Protein AF-A0A6N6LLH6-F1 (afdb_monomer_lite)

pLDDT: mean 91.5, std 6.69, range [59.22, 98.38]

Structure (mmCIF, N/CA/C/O backbone):
data_AF-A0A6N6LLH6-F1
#
_entry.id   AF-A0A6N6LLH6-F1
#
loop_
_atom_site.group_PDB
_atom_site.id
_atom_site.type_symbol
_atom_site.label_atom_id
_atom_site.label_alt_id
_atom_site.label_comp_id
_atom_site.label_asym_id
_atom_site.label_entity_id
_atom_site.label_seq_id
_atom_site.pdbx_PDB_ins_code
_atom_site.Cartn_x
_atom_site.Cartn_y
_atom_site.Cartn_z
_atom_site.occupancy
_atom_site.B_iso_or_equiv
_atom_site.auth_seq_id
_atom_site.auth_comp_id
_atom_site.auth_asym_id
_atom_site.auth_atom_id
_atom_site.pdbx_PDB_model_num
ATOM 1 N N . PRO A 1 1 ? 58.072 -40.192 -35.385 1.00 70.94 1 PRO A N 1
ATOM 2 C CA . PRO A 1 1 ? 58.397 -38.804 -35.800 1.00 70.94 1 PRO A CA 1
ATOM 3 C C . PRO A 1 1 ? 57.369 -37.853 -35.181 1.00 70.94 1 PRO A C 1
ATOM 5 O O . PRO A 1 1 ? 56.184 -38.173 -35.203 1.00 70.94 1 PRO A O 1
ATOM 8 N N . LEU A 1 2 ? 57.817 -36.762 -34.558 1.00 63.88 2 LEU A N 1
ATOM 9 C CA . LEU A 1 2 ? 56.913 -35.748 -34.007 1.00 63.88 2 LEU A CA 1
ATOM 10 C C . LEU A 1 2 ? 56.396 -34.839 -35.139 1.00 63.88 2 LEU A C 1
ATOM 12 O O . LEU A 1 2 ? 57.136 -34.623 -36.104 1.00 63.88 2 LEU A O 1
ATOM 16 N N . PRO A 1 3 ? 55.155 -34.327 -35.049 1.00 76.44 3 PRO A N 1
ATOM 17 C CA . PRO A 1 3 ? 54.612 -33.402 -36.042 1.00 76.44 3 PRO A CA 1
ATOM 18 C C . PRO A 1 3 ? 55.434 -32.099 -36.126 1.00 76.44 3 PRO A C 1
ATOM 20 O O . PRO A 1 3 ? 56.055 -31.711 -35.130 1.00 76.44 3 PRO A O 1
ATOM 23 N N . PRO A 1 4 ? 55.458 -31.405 -37.284 1.00 91.31 4 PRO A N 1
ATOM 24 C CA . PRO A 1 4 ? 56.301 -30.227 -37.493 1.00 91.31 4 PRO A CA 1
ATOM 25 C C . PRO A 1 4 ? 55.987 -29.096 -36.507 1.00 91.31 4 PRO A C 1
ATOM 27 O O . PRO A 1 4 ? 54.837 -28.693 -36.360 1.00 91.31 4 PRO A O 1
ATOM 30 N N . LEU A 1 5 ? 57.019 -28.527 -35.876 1.00 89.50 5 LEU A N 1
ATOM 31 C CA . LEU A 1 5 ? 56.863 -27.430 -34.907 1.00 89.50 5 LEU A CA 1
ATOM 32 C C . LEU A 1 5 ? 56.137 -26.209 -35.490 1.00 89.50 5 LEU A C 1
ATOM 34 O O . LEU A 1 5 ? 55.270 -25.652 -34.833 1.00 89.50 5 LEU A O 1
ATOM 38 N N . LYS A 1 6 ? 56.410 -25.858 -36.753 1.00 89.50 6 LYS A N 1
ATOM 39 C CA . LYS A 1 6 ? 55.736 -24.741 -37.440 1.00 89.50 6 LYS A CA 1
ATOM 40 C C . LYS A 1 6 ? 54.217 -24.912 -37.527 1.00 89.50 6 LYS A C 1
ATOM 42 O O . LYS A 1 6 ? 53.482 -23.934 -37.489 1.00 89.50 6 LYS A O 1
ATOM 47 N N . GLU A 1 7 ? 53.750 -26.149 -37.685 1.00 86.81 7 GLU A N 1
ATOM 48 C CA . GLU A 1 7 ? 52.318 -26.448 -37.740 1.00 86.81 7 GLU A CA 1
ATOM 49 C C . GLU A 1 7 ? 51.691 -26.317 -36.348 1.00 86.81 7 GLU A C 1
ATOM 51 O O . GLU A 1 7 ? 50.622 -25.730 -36.210 1.00 86.81 7 GLU A O 1
ATOM 56 N N . GLN A 1 8 ? 52.399 -26.765 -35.305 1.00 91.44 8 GLN A N 1
ATOM 57 C CA . GLN A 1 8 ? 51.975 -26.598 -33.910 1.00 91.44 8 GLN A CA 1
ATOM 58 C C . GLN A 1 8 ? 51.873 -25.114 -33.521 1.00 91.44 8 GLN A C 1
ATOM 60 O O . GLN A 1 8 ? 50.862 -24.705 -32.957 1.00 91.44 8 GLN A O 1
ATOM 65 N N . GLU A 1 9 ? 52.873 -24.298 -33.870 1.00 91.94 9 GLU A N 1
ATOM 66 C CA . GLU A 1 9 ? 52.869 -22.845 -33.633 1.00 91.94 9 GLU A CA 1
ATOM 67 C C . GLU A 1 9 ? 51.691 -22.161 -34.335 1.00 91.94 9 GLU A C 1
ATOM 69 O O . GLU A 1 9 ? 51.009 -21.337 -33.727 1.00 91.94 9 GLU A O 1
ATOM 74 N N . LYS A 1 10 ? 51.390 -22.550 -35.584 1.00 91.69 10 LYS A N 1
ATOM 75 C CA . LYS A 1 10 ? 50.262 -21.966 -36.318 1.00 91.69 10 LYS A CA 1
ATOM 76 C C . LYS A 1 10 ? 48.908 -22.344 -35.717 1.00 91.69 10 LYS A C 1
ATOM 78 O O . LYS A 1 10 ? 47.996 -21.522 -35.712 1.00 91.69 10 LYS A O 1
ATOM 83 N N . ILE A 1 11 ? 48.773 -23.569 -35.205 1.00 90.19 11 ILE A N 1
ATOM 84 C CA . ILE A 1 11 ? 47.565 -24.008 -34.494 1.00 90.19 11 ILE A CA 1
ATOM 85 C C . ILE A 1 11 ? 47.370 -23.191 -33.213 1.00 90.19 11 ILE A C 1
ATOM 87 O O . ILE A 1 11 ? 46.251 -22.759 -32.952 1.00 90.19 11 ILE A O 1
ATOM 91 N N . VAL A 1 12 ? 48.436 -22.961 -32.437 1.00 93.12 12 VAL A N 1
ATOM 92 C CA . VAL A 1 12 ? 48.372 -22.153 -31.207 1.00 93.12 12 VAL A CA 1
ATOM 93 C C . VAL A 1 12 ? 47.967 -20.714 -31.517 1.00 93.12 12 VAL A C 1
ATOM 95 O O . VAL A 1 12 ? 47.054 -20.210 -30.878 1.00 93.12 12 VAL A O 1
ATOM 98 N N . GLU A 1 13 ? 48.554 -20.091 -32.542 1.00 94.00 13 GLU A N 1
ATOM 99 C CA . GLU A 1 13 ? 48.200 -18.728 -32.969 1.00 94.00 13 GLU A CA 1
ATOM 100 C C . GLU A 1 13 ? 46.701 -18.601 -33.296 1.00 94.00 13 GLU A C 1
ATOM 102 O O . GLU A 1 13 ? 46.022 -17.714 -32.785 1.00 94.00 13 GLU A O 1
ATOM 107 N N . VAL A 1 14 ? 46.156 -19.536 -34.084 1.00 92.69 14 VAL A N 1
ATOM 108 C CA . VAL A 1 14 ? 44.722 -19.553 -34.422 1.00 92.69 14 VAL A CA 1
ATOM 109 C C . VAL A 1 14 ? 43.860 -19.821 -33.185 1.00 92.69 14 VAL A C 1
ATOM 111 O O . VAL A 1 14 ? 42.785 -19.240 -33.043 1.00 92.69 14 VAL A O 1
ATOM 114 N N . LEU A 1 15 ? 44.300 -20.701 -32.281 1.00 92.81 15 LEU A N 1
ATOM 115 C CA . LEU A 1 15 ? 43.573 -20.992 -31.048 1.00 92.81 15 LEU A CA 1
ATOM 116 C C . LEU A 1 15 ? 43.512 -19.759 -30.137 1.00 92.81 15 LEU A C 1
ATOM 118 O O . LEU A 1 15 ? 42.442 -19.455 -29.615 1.00 92.81 15 LEU A O 1
ATOM 122 N N . ASP A 1 16 ? 44.622 -19.039 -29.983 1.00 94.00 16 ASP A N 1
ATOM 123 C CA . ASP A 1 16 ? 44.703 -17.821 -29.175 1.00 94.00 16 ASP A CA 1
ATOM 124 C C . ASP A 1 16 ? 43.801 -16.714 -29.742 1.00 94.00 16 ASP A C 1
ATOM 126 O O . ASP A 1 16 ? 43.060 -16.075 -28.988 1.00 94.00 16 ASP A O 1
ATOM 130 N N . GLU A 1 17 ? 43.775 -16.540 -31.069 1.00 94.50 17 GLU A N 1
ATOM 131 C CA . GLU A 1 17 ? 42.835 -15.633 -31.742 1.00 94.50 17 GLU A CA 1
ATOM 132 C C . GLU A 1 17 ? 41.374 -16.023 -31.476 1.00 94.50 17 GLU A C 1
ATOM 134 O O . GLU A 1 17 ? 40.553 -15.177 -31.110 1.00 94.50 17 GLU A O 1
ATOM 139 N N . LEU A 1 18 ? 41.035 -17.310 -31.607 1.00 93.06 18 LEU A N 1
ATOM 140 C CA . LEU A 1 18 ? 39.676 -17.802 -31.368 1.00 93.06 18 LEU A CA 1
ATOM 141 C C . LEU A 1 18 ? 39.254 -17.662 -29.899 1.00 93.06 18 LEU A C 1
ATOM 143 O O . LEU A 1 18 ? 38.106 -17.310 -29.627 1.00 93.06 18 LEU A O 1
ATOM 147 N N . ILE A 1 19 ? 40.162 -17.906 -28.950 1.00 93.94 19 ILE A N 1
ATOM 148 C CA . ILE A 1 19 ? 39.917 -17.721 -27.511 1.00 93.94 19 ILE A CA 1
ATOM 149 C C . ILE A 1 19 ? 39.706 -16.237 -27.190 1.00 93.94 19 ILE A C 1
ATOM 151 O O . ILE A 1 19 ? 38.806 -15.892 -26.414 1.00 93.94 19 ILE A O 1
ATOM 155 N N . SER A 1 20 ? 40.498 -15.352 -27.800 1.00 94.62 20 SER A N 1
ATOM 156 C CA . SER A 1 20 ? 40.332 -13.903 -27.669 1.00 94.62 20 SER A CA 1
ATOM 157 C C . SER A 1 20 ? 38.960 -13.461 -28.186 1.00 94.62 20 SER A C 1
ATOM 159 O O . SER A 1 20 ? 38.198 -12.832 -27.448 1.00 94.62 20 SER A O 1
ATOM 161 N N . LEU A 1 21 ? 38.581 -13.902 -29.389 1.00 93.75 21 LEU A N 1
ATOM 162 C CA . LEU A 1 21 ? 37.283 -13.594 -29.988 1.00 93.75 21 LEU A CA 1
ATOM 163 C C . LEU A 1 21 ? 36.110 -14.144 -29.162 1.00 93.75 21 LEU A C 1
ATOM 165 O O . LEU A 1 21 ? 35.100 -13.462 -28.989 1.00 93.75 21 LEU A O 1
ATOM 169 N N . ALA A 1 22 ? 36.234 -15.358 -28.617 1.00 92.19 22 ALA A N 1
ATOM 170 C CA . ALA A 1 22 ? 35.224 -15.936 -27.731 1.00 92.19 22 ALA A CA 1
ATOM 171 C C . ALA A 1 22 ? 35.037 -15.090 -26.459 1.00 92.19 22 ALA A C 1
ATOM 173 O O . ALA A 1 22 ? 33.906 -14.826 -26.047 1.00 92.19 22 ALA A O 1
ATOM 174 N N . SER A 1 23 ? 36.137 -14.595 -25.885 1.00 93.31 23 SER A N 1
ATOM 175 C CA . SER A 1 23 ? 36.112 -13.719 -24.709 1.00 93.31 23 SER A CA 1
ATOM 176 C C . SER A 1 23 ? 35.455 -12.364 -25.010 1.00 93.31 23 SER A C 1
ATOM 178 O O . SER A 1 23 ? 34.665 -11.858 -24.208 1.00 93.31 23 SER A O 1
ATOM 180 N N . GLU A 1 24 ? 35.734 -11.778 -26.179 1.00 95.06 24 GLU A N 1
ATOM 181 C CA . GLU A 1 24 ? 35.065 -10.556 -26.644 1.00 95.06 24 GLU A CA 1
ATOM 182 C C . GLU A 1 24 ? 33.566 -10.775 -26.868 1.00 95.06 24 GLU A C 1
ATOM 184 O O . GLU A 1 24 ? 32.745 -9.957 -26.440 1.00 95.06 24 GLU A O 1
ATOM 189 N N . PHE A 1 25 ? 33.193 -11.899 -27.483 1.00 93.44 25 PHE A N 1
ATOM 190 C CA . PHE A 1 25 ? 31.799 -12.262 -27.709 1.00 93.44 25 PHE A CA 1
ATOM 191 C C . PHE A 1 25 ? 31.019 -12.389 -26.393 1.00 93.44 25 PHE A C 1
ATOM 193 O O . PHE A 1 25 ? 29.925 -11.827 -26.268 1.00 93.44 25 PHE A O 1
ATOM 200 N N . ASP A 1 26 ? 31.584 -13.067 -25.390 1.00 93.31 26 ASP A N 1
ATOM 201 C CA . ASP A 1 26 ? 30.958 -13.197 -24.072 1.00 93.31 26 ASP A CA 1
ATOM 202 C C . ASP A 1 26 ? 30.765 -11.833 -23.398 1.00 93.31 26 ASP A C 1
ATOM 204 O O . ASP A 1 26 ? 29.682 -11.545 -22.871 1.00 93.31 26 ASP A O 1
ATOM 208 N N . ARG A 1 27 ? 31.756 -10.938 -23.500 1.00 95.06 27 ARG A N 1
ATOM 209 C CA . ARG A 1 27 ? 31.645 -9.565 -22.991 1.00 95.06 27 ARG A CA 1
ATOM 210 C C . ARG A 1 27 ? 30.523 -8.784 -23.679 1.00 95.06 27 ARG A C 1
ATOM 212 O O . ARG A 1 27 ? 29.703 -8.170 -22.992 1.00 95.06 27 ARG A O 1
ATOM 219 N N . ILE A 1 28 ? 30.451 -8.820 -25.011 1.00 93.81 28 ILE A N 1
ATOM 220 C CA . ILE A 1 28 ? 29.399 -8.134 -25.783 1.00 93.81 28 ILE A CA 1
ATOM 221 C C . ILE A 1 28 ? 28.016 -8.673 -25.398 1.00 93.81 28 ILE A C 1
ATOM 223 O O . ILE A 1 28 ? 27.075 -7.902 -25.198 1.00 93.81 28 ILE A O 1
ATOM 227 N N . LYS A 1 29 ? 27.884 -9.993 -25.234 1.00 94.50 29 LYS A N 1
ATOM 228 C CA . LYS A 1 29 ? 26.630 -10.641 -24.827 1.00 94.50 29 LYS A CA 1
ATOM 229 C C . LYS A 1 29 ? 26.176 -10.203 -23.433 1.00 94.50 29 LYS A C 1
ATOM 231 O O . LYS A 1 29 ? 24.979 -10.000 -23.212 1.00 94.50 29 LYS A O 1
ATOM 236 N N . GLU A 1 30 ? 27.098 -10.048 -22.487 1.00 92.81 30 GLU A N 1
ATOM 237 C CA . GLU A 1 30 ? 26.778 -9.491 -21.170 1.00 92.81 30 GLU A CA 1
ATOM 238 C C . GLU A 1 30 ? 26.369 -8.016 -21.233 1.00 92.81 30 GLU A C 1
ATOM 240 O O . GLU A 1 30 ? 25.409 -7.617 -20.565 1.00 92.81 30 GLU A O 1
ATOM 245 N N . GLU A 1 31 ? 27.067 -7.202 -22.026 1.00 93.38 31 GLU A N 1
ATOM 246 C CA . GLU A 1 31 ? 26.732 -5.788 -22.214 1.00 93.38 31 GLU A CA 1
ATOM 247 C C . GLU A 1 31 ? 25.343 -5.618 -22.844 1.00 93.38 31 GLU A C 1
ATOM 249 O O . GLU A 1 31 ? 24.543 -4.822 -22.342 1.00 93.38 31 GLU A O 1
ATOM 254 N N . LEU A 1 32 ? 25.003 -6.426 -23.853 1.00 91.50 32 LEU A N 1
ATOM 255 C CA . LEU A 1 32 ? 23.685 -6.429 -24.490 1.00 91.50 32 LEU A CA 1
ATOM 256 C C . LEU A 1 32 ? 22.570 -6.735 -23.479 1.00 91.50 32 LEU A C 1
ATOM 258 O O . LEU A 1 32 ? 21.642 -5.938 -23.341 1.00 91.50 32 LEU A O 1
ATOM 262 N N . LYS A 1 33 ? 22.721 -7.789 -22.663 1.00 89.19 33 LYS A N 1
ATOM 263 C CA . LYS A 1 33 ? 21.767 -8.108 -21.580 1.00 89.19 33 LYS A CA 1
ATOM 264 C C . LYS A 1 33 ? 21.598 -6.958 -20.581 1.00 89.19 33 LYS A C 1
ATOM 266 O O . LYS A 1 33 ? 20.503 -6.718 -20.065 1.00 89.19 33 LYS A O 1
ATOM 271 N N . ARG A 1 34 ? 22.681 -6.238 -20.260 1.00 85.19 34 ARG A N 1
ATOM 272 C CA . ARG A 1 34 ? 22.628 -5.071 -19.359 1.00 85.19 34 ARG A CA 1
ATOM 273 C C . ARG A 1 34 ? 21.879 -3.903 -20.002 1.00 85.19 34 ARG A C 1
ATOM 275 O O . ARG A 1 34 ? 21.140 -3.213 -19.296 1.00 85.19 34 ARG A O 1
ATOM 282 N N . ILE A 1 35 ? 22.070 -3.671 -21.300 1.00 85.62 35 ILE A N 1
ATOM 283 C CA . ILE A 1 35 ? 21.383 -2.620 -22.060 1.00 85.62 35 ILE A CA 1
ATOM 284 C C . ILE A 1 35 ? 19.890 -2.928 -22.172 1.00 85.62 35 ILE A C 1
ATOM 286 O O . ILE A 1 35 ? 19.088 -2.062 -21.827 1.00 85.62 35 ILE A O 1
ATOM 290 N N . GLU A 1 36 ? 19.514 -4.149 -22.557 1.00 82.38 36 GLU A N 1
ATOM 291 C CA . GLU A 1 36 ? 18.112 -4.590 -22.635 1.00 82.38 36 GLU A CA 1
ATOM 292 C C . GLU A 1 36 ? 17.381 -4.321 -21.316 1.00 82.38 36 GLU A C 1
ATOM 294 O O . GLU A 1 36 ? 16.398 -3.580 -21.277 1.00 82.38 36 GLU A O 1
ATOM 299 N N . LYS A 1 37 ? 17.960 -4.775 -20.198 1.00 79.25 37 LYS A N 1
ATOM 300 C CA . LYS A 1 37 ? 17.404 -4.550 -18.856 1.00 79.25 37 LYS A CA 1
ATOM 301 C C . LYS A 1 37 ? 17.283 -3.065 -18.486 1.00 79.25 37 LYS A C 1
ATOM 303 O O . LYS A 1 37 ? 16.407 -2.685 -17.707 1.00 79.25 37 LYS A O 1
ATOM 308 N N . ARG A 1 38 ? 18.180 -2.202 -18.979 1.00 80.38 38 ARG A N 1
ATOM 309 C CA . ARG A 1 38 ? 18.095 -0.743 -18.768 1.00 80.38 38 ARG A CA 1
ATOM 310 C C . ARG A 1 38 ? 16.981 -0.119 -19.606 1.00 80.38 38 ARG A C 1
ATOM 312 O O . ARG A 1 38 ? 16.291 0.765 -19.100 1.00 80.38 38 ARG A O 1
ATOM 319 N N . ILE A 1 39 ? 16.811 -0.561 -20.850 1.00 79.25 39 ILE A N 1
ATOM 320 C CA . ILE A 1 39 ? 15.759 -0.080 -21.752 1.00 79.25 39 ILE A CA 1
ATOM 321 C C . ILE A 1 39 ? 14.385 -0.448 -21.195 1.00 79.25 39 ILE A C 1
ATOM 323 O O . ILE A 1 39 ? 13.553 0.444 -21.048 1.00 79.25 39 ILE A O 1
ATOM 327 N N . GLU A 1 40 ? 14.179 -1.707 -20.804 1.00 76.88 40 GLU A N 1
ATOM 328 C CA . GLU A 1 40 ? 12.925 -2.180 -20.198 1.00 76.88 40 GLU A CA 1
ATOM 329 C C . GLU A 1 40 ? 12.517 -1.311 -19.004 1.00 76.88 40 GLU A C 1
ATOM 331 O O . GLU A 1 40 ? 11.429 -0.733 -18.987 1.00 76.88 40 GLU A O 1
ATOM 336 N N . LYS A 1 41 ? 13.442 -1.106 -18.058 1.00 76.38 41 LYS A N 1
ATOM 337 C CA . LYS A 1 41 ? 13.215 -0.243 -16.890 1.00 76.38 41 LYS A CA 1
ATOM 338 C C . LYS A 1 41 ? 12.891 1.199 -17.267 1.00 76.38 41 LYS A C 1
ATOM 340 O O . LYS A 1 41 ? 12.104 1.856 -16.588 1.00 76.38 41 LYS A O 1
ATOM 345 N N . ARG A 1 42 ? 13.530 1.738 -18.309 1.00 80.00 42 ARG A N 1
ATOM 346 C CA . ARG A 1 42 ? 13.287 3.116 -18.752 1.00 80.00 42 ARG A CA 1
ATOM 347 C C . ARG A 1 42 ? 11.902 3.255 -19.378 1.00 80.00 42 ARG A C 1
ATOM 349 O O . ARG A 1 42 ? 11.218 4.227 -19.076 1.00 80.00 42 ARG A O 1
ATOM 356 N N . ILE A 1 43 ? 11.489 2.289 -20.199 1.00 79.81 43 ILE A N 1
ATOM 357 C CA . ILE A 1 43 ? 10.151 2.252 -20.801 1.00 79.81 43 ILE A CA 1
ATOM 358 C C . ILE A 1 43 ? 9.096 2.168 -19.703 1.00 79.81 43 ILE A C 1
ATOM 360 O O . ILE A 1 43 ? 8.176 2.980 -19.695 1.00 79.81 43 ILE A O 1
ATOM 364 N N . GLU A 1 44 ? 9.263 1.261 -18.742 1.00 82.56 44 GLU A N 1
ATOM 365 C CA . GLU A 1 44 ? 8.355 1.124 -17.603 1.00 82.56 44 GLU A CA 1
ATOM 366 C C . GLU A 1 44 ? 8.207 2.448 -16.839 1.00 82.56 44 GLU A C 1
ATOM 368 O O . GLU A 1 44 ? 7.093 2.944 -16.665 1.00 82.56 44 GLU A O 1
ATOM 373 N N . LYS A 1 45 ? 9.328 3.092 -16.481 1.00 84.25 45 LYS A N 1
ATOM 374 C CA . LYS A 1 45 ? 9.318 4.401 -15.808 1.00 84.25 45 LYS A CA 1
ATOM 375 C C . LYS A 1 45 ? 8.600 5.474 -16.632 1.00 84.25 45 LYS A C 1
ATOM 377 O O . LYS A 1 45 ? 7.821 6.247 -16.074 1.00 84.25 45 LYS A O 1
ATOM 382 N N . SER A 1 46 ? 8.832 5.528 -17.943 1.00 85.50 46 SER A N 1
ATOM 383 C CA . SER A 1 46 ? 8.173 6.489 -18.835 1.00 85.50 46 SER A CA 1
ATOM 384 C C . SER A 1 46 ? 6.671 6.231 -18.983 1.00 85.50 46 SER A C 1
ATOM 386 O O . SER A 1 46 ? 5.891 7.181 -18.953 1.00 85.50 46 SER A O 1
ATOM 388 N N . VAL A 1 47 ? 6.248 4.972 -19.104 1.00 88.69 47 VAL A N 1
ATOM 389 C CA . VAL A 1 47 ? 4.829 4.599 -19.214 1.00 88.69 47 VAL A CA 1
ATOM 390 C C . VAL A 1 47 ? 4.092 4.909 -17.916 1.00 88.69 47 VAL A C 1
ATOM 392 O O . VAL A 1 47 ? 3.024 5.515 -17.958 1.00 88.69 47 VAL A O 1
ATOM 395 N N . LEU A 1 48 ? 4.674 4.565 -16.763 1.00 90.00 48 LEU A N 1
ATOM 396 C CA . LEU A 1 48 ? 4.091 4.887 -15.460 1.00 90.00 48 LEU A CA 1
ATOM 397 C C . LEU A 1 48 ? 3.985 6.397 -15.250 1.00 90.00 48 LEU A C 1
ATOM 399 O O . LEU A 1 48 ? 2.957 6.863 -14.769 1.00 90.00 48 LEU A O 1
ATOM 403 N N . LYS A 1 49 ? 4.992 7.169 -15.681 1.00 90.38 49 LYS A N 1
ATOM 404 C CA . LYS A 1 49 ? 4.927 8.635 -15.671 1.00 90.38 49 LYS A CA 1
ATOM 405 C C . LYS A 1 49 ? 3.737 9.153 -16.492 1.00 90.38 49 LYS A C 1
ATOM 407 O O . LYS A 1 49 ? 2.914 9.902 -15.979 1.00 90.38 49 LYS A O 1
ATOM 412 N N . LEU A 1 50 ? 3.587 8.689 -17.734 1.00 90.12 50 LEU A N 1
ATOM 413 C CA . LEU A 1 50 ? 2.444 9.063 -18.577 1.00 90.12 50 LEU A CA 1
ATOM 414 C C . LEU A 1 50 ? 1.099 8.612 -17.991 1.00 90.12 50 LEU A C 1
ATOM 416 O O . LEU A 1 50 ? 0.075 9.240 -18.261 1.00 90.12 50 LEU A O 1
ATOM 420 N N . ALA A 1 51 ? 1.075 7.519 -17.225 1.00 90.56 51 ALA A N 1
ATOM 421 C CA . ALA A 1 51 ? -0.127 7.043 -16.555 1.00 90.56 51 ALA A CA 1
ATOM 422 C C . ALA A 1 51 ? -0.552 7.992 -15.425 1.00 90.56 51 ALA A C 1
ATOM 424 O O . ALA A 1 51 ? -1.714 8.393 -15.390 1.00 90.56 51 ALA A O 1
ATOM 425 N N . ILE A 1 52 ? 0.380 8.383 -14.546 1.00 92.38 52 ILE A N 1
ATOM 426 C CA . ILE A 1 52 ? 0.096 9.253 -13.388 1.00 92.38 52 ILE A CA 1
ATOM 427 C C . ILE A 1 52 ? -0.162 10.715 -13.781 1.00 92.38 52 ILE A C 1
ATOM 429 O O . ILE A 1 52 ? -0.892 11.407 -13.085 1.00 92.38 52 ILE A O 1
ATOM 433 N N . GLU A 1 53 ? 0.382 11.174 -14.910 1.00 92.69 53 GLU A N 1
ATOM 434 C CA . GLU A 1 53 ? 0.090 12.494 -15.498 1.00 92.69 53 GLU A CA 1
ATOM 435 C C . GLU A 1 53 ? -1.220 12.490 -16.310 1.00 92.69 53 GLU A C 1
ATOM 437 O O . GLU A 1 53 ? -1.653 13.506 -16.849 1.00 92.69 53 GLU A O 1
ATOM 442 N N . GLY A 1 54 ? -1.863 11.327 -16.454 1.00 90.12 54 GLY A N 1
ATOM 443 C CA . GLY A 1 54 ? -3.094 11.169 -17.221 1.00 90.12 54 GLY A CA 1
ATOM 444 C C . GLY A 1 54 ? -2.904 11.208 -18.741 1.00 90.12 54 GLY A C 1
ATOM 445 O O . GLY A 1 54 ? -3.893 11.172 -19.477 1.00 90.12 54 GLY A O 1
ATOM 446 N N . GLY A 1 55 ? -1.675 11.228 -19.256 1.00 90.25 55 GLY A N 1
ATOM 447 C CA . GLY A 1 55 ? -1.389 11.196 -20.692 1.00 90.25 55 GLY A CA 1
ATOM 448 C C . GLY A 1 55 ? -2.015 9.985 -21.397 1.00 90.25 55 GLY A C 1
ATOM 449 O O . GLY A 1 55 ? -2.644 10.140 -22.449 1.00 90.25 55 GLY A O 1
ATOM 450 N N . LEU A 1 56 ? -1.948 8.798 -20.777 1.00 90.19 56 LEU A N 1
ATOM 451 C CA . LEU A 1 56 ? -2.467 7.547 -21.359 1.00 90.19 56 LEU A CA 1
ATOM 452 C C . LEU A 1 56 ? -3.998 7.513 -21.499 1.00 90.19 56 LEU A C 1
ATOM 454 O O . LEU A 1 56 ? -4.524 6.909 -22.431 1.00 90.19 56 LEU A O 1
ATOM 458 N N . SER A 1 57 ? -4.728 8.181 -20.606 1.00 91.88 57 SER A N 1
ATOM 459 C CA . SER A 1 57 ? -6.198 8.172 -20.574 1.00 91.88 57 SER A CA 1
ATOM 460 C C . SER A 1 57 ? -6.835 9.356 -21.311 1.00 91.88 57 SER A C 1
ATOM 462 O O . SER A 1 57 ? -8.054 9.515 -21.292 1.00 91.88 57 SER A O 1
ATOM 464 N N . THR A 1 58 ? -6.050 10.157 -22.039 1.00 91.31 58 THR A N 1
ATOM 465 C CA . THR A 1 58 ? -6.525 11.365 -22.740 1.00 91.31 58 THR A CA 1
ATOM 466 C C . THR A 1 58 ? -7.704 11.104 -23.681 1.00 91.31 58 THR A C 1
ATOM 468 O O . THR A 1 58 ? -8.705 11.818 -23.626 1.00 91.31 58 THR A O 1
ATOM 471 N N . LYS A 1 59 ? -7.624 10.076 -24.538 1.00 92.44 59 LYS A N 1
ATOM 472 C CA . LYS A 1 59 ? -8.721 9.732 -25.465 1.00 92.44 59 LYS A CA 1
ATOM 473 C C . LYS A 1 59 ? -9.968 9.258 -24.713 1.00 92.44 59 LYS A C 1
ATOM 475 O O . LYS A 1 59 ? -11.073 9.669 -25.050 1.00 92.44 59 LYS A O 1
ATOM 480 N N . PHE A 1 60 ? -9.774 8.442 -23.677 1.00 93.06 60 PHE A N 1
ATOM 481 C CA . PHE A 1 60 ? -10.856 7.930 -22.840 1.00 93.06 60 PHE A CA 1
ATOM 482 C C . PHE A 1 60 ? -11.600 9.062 -22.120 1.00 93.06 60 PHE A C 1
ATOM 484 O O . PHE A 1 60 ? -12.825 9.102 -22.167 1.00 93.06 60 PHE A O 1
ATOM 491 N N . ARG A 1 61 ? -10.880 10.029 -21.538 1.00 91.69 61 ARG A N 1
ATOM 492 C CA . ARG A 1 61 ? -11.488 11.203 -20.890 1.00 91.69 61 ARG A CA 1
ATOM 493 C C . ARG A 1 61 ? -12.292 12.061 -21.860 1.00 91.69 61 ARG A C 1
ATOM 495 O O . ARG A 1 61 ? -13.401 12.460 -21.534 1.00 91.69 61 ARG A O 1
ATOM 502 N N . LYS A 1 62 ? -11.773 12.304 -23.071 1.00 89.56 62 LYS A N 1
ATOM 503 C CA . LYS A 1 62 ? -12.504 13.060 -24.106 1.00 89.56 62 LYS A CA 1
ATOM 504 C C . LYS A 1 62 ? -13.830 12.393 -24.487 1.00 89.56 62 LYS A C 1
ATOM 506 O O . LYS A 1 62 ? -14.804 13.094 -24.732 1.00 89.5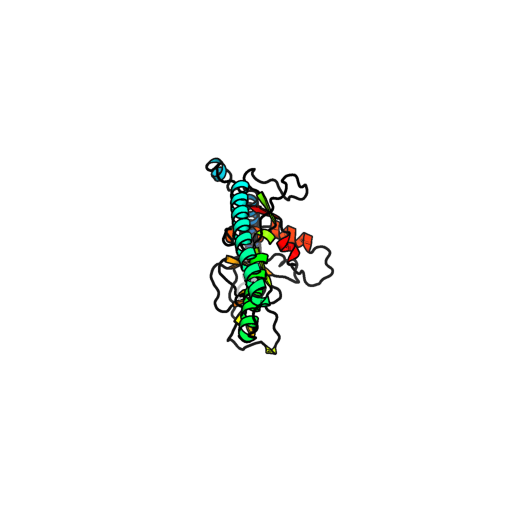6 62 LYS A O 1
ATOM 511 N N . ALA A 1 63 ? -13.868 11.061 -24.517 1.00 93.81 63 ALA A N 1
ATOM 512 C CA . ALA A 1 63 ? -15.091 10.301 -24.774 1.00 93.81 63 ALA A CA 1
ATOM 513 C C . ALA A 1 63 ? -16.041 10.244 -23.561 1.00 93.81 63 ALA A C 1
ATOM 515 O O . ALA A 1 63 ? -17.235 10.019 -23.735 1.00 93.81 63 ALA A O 1
ATOM 516 N N . ASN A 1 64 ? -15.532 10.472 -22.347 1.00 92.75 64 ASN A N 1
ATOM 517 C CA . ASN A 1 64 ? -16.281 10.373 -21.094 1.00 92.75 64 ASN A CA 1
ATOM 518 C C . ASN A 1 64 ? -16.191 11.673 -20.269 1.00 92.75 64 ASN A C 1
ATOM 520 O O . ASN A 1 64 ? -15.706 11.646 -19.140 1.00 92.75 64 ASN A O 1
ATOM 524 N N . PRO A 1 65 ? -16.687 12.817 -20.779 1.00 87.19 65 PRO A N 1
ATOM 525 C CA . PRO A 1 65 ? -16.536 14.122 -20.122 1.00 87.19 65 PRO A CA 1
ATOM 526 C C . PRO A 1 65 ? -17.299 14.250 -18.794 1.00 87.19 65 PRO A C 1
ATOM 528 O O . PRO A 1 65 ? -17.107 15.218 -18.068 1.00 87.19 65 PRO A O 1
ATOM 531 N N . LYS A 1 66 ? -18.189 13.297 -18.488 1.00 89.88 66 LYS A N 1
ATOM 532 C CA . LYS A 1 66 ? -18.940 13.244 -17.227 1.00 89.88 66 LYS A CA 1
ATOM 533 C C . LYS A 1 66 ? -18.133 12.648 -16.071 1.00 89.88 66 LYS A C 1
ATOM 535 O O . LYS A 1 66 ? -18.551 12.804 -14.932 1.00 89.88 66 LYS A O 1
ATOM 540 N N . LEU A 1 67 ? -17.042 11.934 -16.359 1.00 90.44 67 LEU A N 1
ATOM 541 C CA . LEU A 1 67 ? -16.172 11.379 -15.325 1.00 90.44 67 LEU A CA 1
ATOM 542 C C . LEU A 1 67 ? -15.279 12.493 -14.792 1.00 90.44 67 LEU A C 1
ATOM 544 O O . LEU A 1 67 ? -14.523 13.110 -15.549 1.00 90.44 67 LEU A O 1
ATOM 548 N N . ASN A 1 68 ? -15.425 12.778 -13.504 1.00 92.56 68 ASN A N 1
ATOM 549 C CA . ASN A 1 68 ? -14.792 13.910 -12.860 1.00 92.56 68 ASN A CA 1
ATOM 550 C C . ASN A 1 68 ? -14.521 13.583 -11.386 1.00 92.56 68 ASN A C 1
ATOM 552 O O . ASN A 1 68 ? -15.456 13.409 -10.599 1.00 92.56 68 ASN A O 1
ATOM 556 N N . ALA A 1 69 ? -13.241 13.573 -11.012 1.00 93.38 69 ALA A N 1
ATOM 557 C CA . ALA A 1 69 ? -12.792 13.288 -9.656 1.00 93.38 69 ALA A CA 1
ATOM 558 C C . ALA A 1 69 ? -13.439 14.213 -8.615 1.00 93.38 69 ALA A C 1
ATOM 560 O O . ALA A 1 69 ? -13.752 13.779 -7.512 1.00 93.38 69 ALA A O 1
ATOM 561 N N . PHE A 1 70 ? -13.683 15.484 -8.947 1.00 94.88 70 PHE A N 1
ATOM 562 C CA . PHE A 1 70 ? -14.255 16.462 -8.021 1.00 94.88 70 PHE A CA 1
ATOM 563 C C . PHE A 1 70 ? -15.698 16.108 -7.636 1.00 94.88 70 PHE A C 1
ATOM 565 O O . PHE A 1 70 ? -16.069 16.210 -6.463 1.00 94.88 70 PHE A O 1
ATOM 572 N N . ASP A 1 71 ? -16.503 15.661 -8.603 1.00 94.44 71 ASP A N 1
ATOM 573 C CA . ASP A 1 71 ? -17.887 15.245 -8.362 1.00 94.44 71 ASP A CA 1
ATOM 574 C C . ASP A 1 71 ? -17.939 13.933 -7.567 1.00 94.44 71 ASP A C 1
ATOM 576 O O . ASP A 1 71 ? -18.702 13.819 -6.601 1.00 94.44 71 ASP A O 1
ATOM 580 N N . GLU A 1 72 ? -17.082 12.970 -7.917 1.00 94.12 72 GLU A N 1
ATOM 581 C CA . GLU A 1 72 ? -16.975 11.683 -7.220 1.00 94.12 72 GLU A CA 1
ATOM 582 C C . GLU A 1 72 ? -16.487 11.851 -5.774 1.00 94.12 72 GLU A C 1
ATOM 584 O O . GLU A 1 72 ? -17.099 11.319 -4.845 1.00 94.12 72 GLU A O 1
ATOM 589 N N . ILE A 1 73 ? -15.454 12.671 -5.549 1.00 95.50 73 ILE A N 1
ATOM 590 C CA . ILE A 1 73 ? -14.945 12.998 -4.210 1.00 95.50 73 ILE A CA 1
ATOM 591 C C . ILE A 1 73 ? -16.019 13.708 -3.382 1.00 95.50 73 ILE A C 1
ATOM 593 O O . ILE A 1 73 ? -16.193 13.410 -2.198 1.00 95.50 73 ILE A O 1
ATOM 597 N N . LYS A 1 74 ? -16.789 14.621 -3.983 1.00 95.94 74 LYS A N 1
ATOM 598 C CA . LYS A 1 74 ? -17.890 15.302 -3.290 1.00 95.94 74 LYS A CA 1
ATOM 599 C C . LYS A 1 74 ? -18.985 14.322 -2.867 1.00 95.94 74 LYS A C 1
ATOM 601 O O . LYS A 1 74 ? -19.493 14.427 -1.746 1.00 95.94 74 LYS A O 1
ATOM 606 N N . ALA A 1 75 ? -19.347 13.377 -3.735 1.00 95.00 75 ALA A N 1
ATOM 607 C CA . ALA A 1 75 ? -20.302 12.322 -3.408 1.00 95.00 75 ALA A CA 1
ATOM 608 C C . ALA A 1 75 ? -19.775 11.428 -2.273 1.00 95.00 75 ALA A C 1
ATOM 610 O O . ALA A 1 75 ? -20.468 11.250 -1.267 1.00 95.00 75 ALA A O 1
ATOM 611 N N . TYR A 1 76 ? -18.524 10.972 -2.377 1.00 95.31 76 TYR A N 1
ATOM 612 C CA . TYR A 1 76 ? -17.845 10.187 -1.346 1.00 95.31 76 TYR A CA 1
ATOM 613 C C . TYR A 1 76 ? -17.829 10.908 0.010 1.00 95.31 76 TYR A C 1
ATOM 615 O O . TYR A 1 76 ? -18.266 10.355 1.021 1.00 95.31 76 TYR A O 1
ATOM 623 N N . ASN A 1 77 ? -17.415 12.177 0.049 1.00 96.50 77 ASN A N 1
ATOM 624 C CA . ASN A 1 77 ? -17.363 12.953 1.289 1.00 96.50 77 ASN A CA 1
ATOM 625 C C . ASN A 1 77 ? -18.744 13.098 1.933 1.00 96.50 77 ASN A C 1
ATOM 627 O O . ASN A 1 77 ? -18.875 12.967 3.151 1.00 96.50 77 ASN A O 1
ATOM 631 N N . LYS A 1 78 ? -19.798 13.288 1.132 1.00 96.81 78 LYS A N 1
ATOM 632 C CA . LYS A 1 78 ? -21.178 13.328 1.633 1.00 96.81 78 LYS A CA 1
ATOM 633 C C . LYS A 1 78 ? -21.585 12.002 2.286 1.00 96.81 78 LYS A C 1
ATOM 635 O O . LYS A 1 78 ? -22.220 12.006 3.343 1.00 96.81 78 LYS A O 1
ATOM 640 N N . GLU A 1 79 ? -21.217 10.868 1.695 1.00 95.31 79 GLU A N 1
ATOM 641 C CA . GLU A 1 79 ? -21.458 9.552 2.297 1.00 95.31 79 GLU A CA 1
ATOM 642 C C . GLU A 1 79 ? -20.694 9.371 3.610 1.00 95.31 79 GLU A C 1
ATOM 644 O O . GLU A 1 79 ? -21.271 8.907 4.599 1.00 95.31 79 GLU A O 1
ATOM 649 N N . ILE A 1 80 ? -19.426 9.784 3.655 1.00 94.88 80 ILE A N 1
ATOM 650 C CA . ILE A 1 80 ? -18.608 9.735 4.871 1.00 94.88 80 ILE A CA 1
ATOM 651 C C . ILE A 1 80 ? -19.217 10.599 5.979 1.00 94.88 80 ILE A C 1
ATOM 653 O O . ILE A 1 80 ? -19.337 10.135 7.115 1.00 94.88 80 ILE A O 1
ATOM 657 N N . GLN A 1 81 ? -19.669 11.814 5.667 1.00 96.12 81 GLN A N 1
ATOM 658 C CA . GLN A 1 81 ? -20.344 12.695 6.626 1.00 96.12 81 GLN A CA 1
ATOM 659 C C . GLN A 1 81 ? -21.625 12.061 7.182 1.00 96.12 81 GLN A C 1
ATOM 661 O O . GLN A 1 81 ? -21.858 12.084 8.395 1.00 96.12 81 GLN A O 1
ATOM 666 N N . ASN A 1 82 ? -22.433 11.432 6.323 1.00 96.25 82 ASN A N 1
ATOM 667 C CA . ASN A 1 82 ? -23.637 10.717 6.746 1.00 96.25 82 ASN A CA 1
ATOM 668 C C . ASN A 1 82 ? -23.305 9.538 7.670 1.00 96.25 82 ASN A C 1
ATOM 670 O O . ASN A 1 82 ? -23.906 9.413 8.741 1.00 96.25 82 ASN A O 1
ATOM 674 N N . LYS A 1 83 ? -22.313 8.714 7.305 1.00 95.62 83 LYS A N 1
ATOM 675 C CA . LYS A 1 83 ? -21.835 7.601 8.141 1.00 95.62 83 LYS A CA 1
ATOM 676 C C . LYS A 1 83 ? -21.345 8.108 9.497 1.00 95.62 83 LYS A C 1
ATOM 678 O O . LYS A 1 83 ? -21.818 7.632 10.528 1.00 95.62 83 LYS A O 1
ATOM 683 N N . LYS A 1 84 ? -20.487 9.136 9.519 1.00 96.00 84 LYS A N 1
ATOM 684 C CA . LYS A 1 84 ? -20.012 9.780 10.757 1.00 96.00 84 LYS A CA 1
ATOM 685 C C . LYS A 1 84 ? -21.171 10.264 11.625 1.00 96.00 84 LYS A C 1
ATOM 687 O O . LYS A 1 84 ? -21.125 10.095 12.840 1.00 96.00 84 LYS A O 1
ATOM 692 N N . LYS A 1 85 ? -22.215 10.857 11.040 1.00 96.75 85 LYS A N 1
ATOM 693 C CA . LYS A 1 85 ? -23.392 11.332 11.786 1.00 96.75 85 LYS A CA 1
ATOM 694 C C . LYS A 1 85 ? -24.133 10.184 12.479 1.00 96.75 85 LYS A C 1
ATOM 696 O O . LYS A 1 85 ? -24.501 10.328 13.644 1.00 96.75 85 LYS A O 1
ATOM 701 N N . ILE A 1 86 ? -24.327 9.062 11.784 1.00 96.75 86 ILE A N 1
ATOM 702 C CA . ILE A 1 86 ? -24.969 7.857 12.335 1.00 96.75 86 ILE A CA 1
ATOM 703 C C . ILE A 1 86 ? -24.113 7.279 13.469 1.00 96.75 86 ILE A C 1
ATOM 705 O O . ILE A 1 86 ? -24.576 7.183 14.603 1.00 96.75 86 ILE A O 1
ATOM 709 N N . LEU A 1 87 ? -22.833 7.017 13.200 1.00 96.19 87 LEU A N 1
ATOM 710 C CA . LEU A 1 87 ? -21.896 6.433 14.164 1.00 96.19 87 LEU A CA 1
ATOM 711 C C . LEU A 1 87 ? -21.719 7.298 15.422 1.00 96.19 87 LEU A C 1
ATOM 713 O O . LEU A 1 87 ? -21.655 6.772 16.529 1.00 96.19 87 LEU A O 1
ATOM 717 N N . ASN A 1 88 ? -21.688 8.628 15.288 1.00 96.00 88 ASN A N 1
ATOM 718 C CA . ASN A 1 88 ? -21.621 9.533 16.441 1.00 96.00 88 ASN A CA 1
ATOM 719 C C . ASN A 1 88 ? -22.897 9.498 17.296 1.00 96.00 88 ASN A C 1
ATOM 721 O O . ASN A 1 88 ? -22.820 9.625 18.521 1.00 96.00 88 ASN A O 1
ATOM 725 N N . LYS A 1 89 ? -24.072 9.316 16.680 1.00 96.94 89 LYS A N 1
ATOM 726 C CA . LYS A 1 89 ? -25.330 9.129 17.416 1.00 96.94 89 LYS A CA 1
ATOM 727 C C . LYS A 1 89 ? -25.290 7.829 18.221 1.00 96.94 89 LYS A C 1
ATOM 729 O O . LYS A 1 89 ? -25.614 7.846 19.409 1.00 96.94 89 LYS A O 1
ATOM 734 N N . ASP A 1 90 ? -24.832 6.741 17.609 1.00 96.19 90 ASP A N 1
ATOM 735 C CA . ASP A 1 90 ? -24.708 5.437 18.267 1.00 96.19 90 ASP A CA 1
ATOM 736 C C . ASP A 1 90 ? -23.674 5.465 19.397 1.00 96.19 90 ASP A C 1
ATOM 738 O O . ASP A 1 90 ? -23.931 4.968 20.496 1.00 96.19 90 ASP A O 1
ATOM 742 N N . LEU A 1 91 ? -22.540 6.134 19.171 1.00 96.25 91 LEU A N 1
ATOM 743 C CA . LEU A 1 91 ? -21.514 6.354 20.185 1.00 96.25 91 LEU A CA 1
ATOM 744 C C . LEU A 1 91 ? -22.085 7.084 21.407 1.00 96.25 91 LEU A C 1
ATOM 746 O O . LEU A 1 91 ? -21.891 6.633 22.535 1.00 96.25 91 LEU A O 1
ATOM 750 N N . LYS A 1 92 ? -22.838 8.169 21.187 1.00 96.31 92 LYS A N 1
ATOM 751 C CA . LYS A 1 92 ? -23.480 8.938 22.262 1.00 96.31 92 LYS A CA 1
ATOM 752 C C . LYS A 1 92 ? -24.489 8.092 23.046 1.00 96.31 92 LYS A C 1
ATOM 754 O O . LYS A 1 92 ? -24.544 8.192 24.272 1.00 96.31 92 LYS A O 1
ATOM 759 N N . ASN A 1 93 ? -25.266 7.249 22.365 1.00 95.50 93 ASN A N 1
ATOM 760 C CA . ASN A 1 93 ? -26.220 6.346 23.013 1.00 95.50 93 ASN A CA 1
ATOM 761 C C . ASN A 1 93 ? -25.507 5.329 23.917 1.00 95.50 93 ASN A C 1
ATOM 763 O O . ASN A 1 93 ? -25.874 5.188 25.083 1.00 95.50 93 ASN A O 1
ATOM 767 N N . LEU A 1 94 ? -24.445 4.691 23.418 1.00 95.56 94 LEU A N 1
ATOM 768 C CA . LEU A 1 94 ? -23.652 3.730 24.190 1.00 95.56 94 LEU A CA 1
ATOM 769 C C . LEU A 1 94 ? -22.927 4.383 25.372 1.00 95.56 94 LEU A C 1
ATOM 771 O O . LEU A 1 94 ? -22.843 3.793 26.449 1.00 95.56 94 LEU A O 1
ATOM 775 N N . GLU A 1 95 ? -22.407 5.601 25.199 1.00 95.06 95 GLU A N 1
ATOM 776 C CA . GLU A 1 95 ? -21.782 6.358 26.288 1.00 95.06 95 GLU A CA 1
ATOM 777 C C . GLU A 1 95 ? -22.794 6.723 27.386 1.00 95.06 95 GLU A C 1
ATOM 779 O O . GLU A 1 95 ? -22.444 6.704 28.568 1.00 95.06 95 GLU A O 1
ATOM 784 N N . ASN A 1 96 ? -24.050 7.002 27.028 1.00 94.94 96 ASN A N 1
ATOM 785 C CA . ASN A 1 96 ? -25.120 7.226 27.999 1.00 94.94 96 ASN A CA 1
ATOM 786 C C . ASN A 1 96 ? -25.528 5.931 28.719 1.00 94.94 96 ASN A C 1
ATOM 788 O O . ASN A 1 96 ? -25.624 5.932 29.945 1.00 94.94 96 ASN A O 1
ATOM 792 N N . GLU A 1 97 ? -25.684 4.822 27.992 1.00 94.25 97 GLU A N 1
ATOM 793 C CA . GLU A 1 97 ? -25.986 3.505 28.573 1.00 94.25 97 GLU A CA 1
ATOM 794 C C . GLU A 1 97 ? -24.885 3.049 29.548 1.00 94.25 97 GLU A C 1
ATOM 796 O O . GLU A 1 97 ? -25.158 2.527 30.631 1.00 94.25 97 GLU A O 1
ATOM 801 N N . L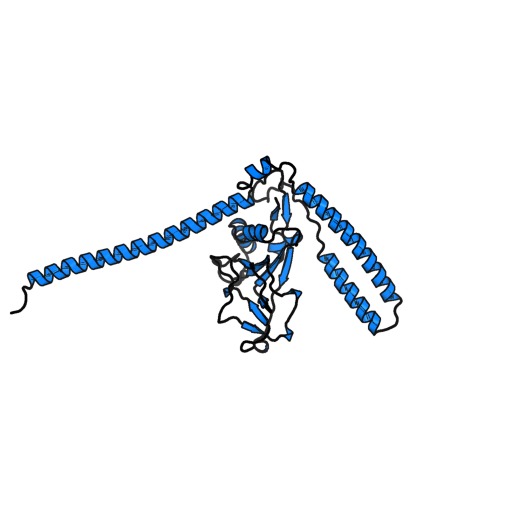EU A 1 98 ? -23.617 3.315 29.216 1.00 94.88 98 LEU A N 1
ATOM 802 C CA . LEU A 1 98 ? -22.481 2.990 30.076 1.00 94.88 98 LEU A CA 1
ATOM 803 C C . LEU A 1 98 ? -22.531 3.726 31.428 1.00 94.88 98 LEU A C 1
ATOM 805 O O . LEU A 1 98 ? -22.106 3.156 32.440 1.00 94.88 98 LEU A O 1
ATOM 809 N N . LYS A 1 99 ? -23.030 4.971 31.457 1.00 92.88 99 LYS A N 1
ATOM 810 C CA . LYS A 1 99 ? -23.146 5.778 32.687 1.00 92.88 99 LYS A CA 1
ATOM 811 C C . LYS A 1 99 ? -24.176 5.196 33.652 1.00 92.88 99 LYS A C 1
ATOM 813 O O . LYS A 1 99 ? -23.933 5.185 34.856 1.00 92.88 99 LYS A O 1
ATOM 818 N N . THR A 1 100 ? -25.300 4.708 33.133 1.00 93.00 100 THR A N 1
ATOM 819 C CA . THR A 1 100 ? -26.405 4.174 33.943 1.00 93.00 100 THR A CA 1
ATOM 820 C C . THR A 1 100 ? -26.219 2.703 34.311 1.00 93.00 100 THR A C 1
ATOM 822 O O . THR A 1 100 ? -26.814 2.234 35.281 1.00 93.00 100 THR A O 1
ATOM 825 N N . GLN A 1 101 ? -25.380 1.965 33.579 1.00 93.06 101 GLN A N 1
ATOM 826 C CA . GLN A 1 101 ? -25.161 0.541 33.815 1.00 93.06 101 GLN A CA 1
ATOM 827 C C . GLN A 1 101 ? -24.416 0.279 35.138 1.00 93.06 101 GLN A C 1
ATOM 829 O O . GLN A 1 101 ? -23.400 0.906 35.436 1.00 93.06 101 GLN A O 1
ATOM 834 N N . LYS A 1 102 ? -24.870 -0.689 35.939 1.00 91.19 102 LYS A N 1
ATOM 835 C CA . LYS A 1 102 ? -24.226 -1.084 37.208 1.00 91.19 102 LYS A CA 1
ATOM 836 C C . LYS A 1 102 ? -23.467 -2.405 37.099 1.00 91.19 102 LYS A C 1
ATOM 838 O O . LYS A 1 102 ? -22.434 -2.549 37.751 1.00 91.19 102 LYS A O 1
ATOM 843 N N . ASP A 1 103 ? -23.920 -3.316 36.240 1.00 94.31 103 ASP A N 1
ATOM 844 C CA . ASP A 1 103 ? -23.282 -4.618 36.048 1.00 94.31 103 ASP A CA 1
ATOM 845 C C . ASP A 1 103 ? -21.864 -4.493 35.454 1.00 94.31 103 ASP A C 1
ATOM 847 O O . ASP A 1 103 ? -21.643 -3.828 34.433 1.00 94.31 103 ASP A O 1
ATOM 851 N N . LYS A 1 104 ? -20.887 -5.149 36.097 1.00 92.00 104 LYS A N 1
ATOM 852 C CA . LYS A 1 104 ? -19.464 -5.081 35.718 1.00 92.00 104 LYS A CA 1
ATOM 853 C C . LYS A 1 104 ? -19.208 -5.723 34.354 1.00 92.00 104 LYS A C 1
ATOM 855 O O . LYS A 1 104 ? -18.434 -5.174 33.566 1.00 92.00 104 LYS A O 1
ATOM 860 N N . ILE A 1 105 ? -19.859 -6.850 34.065 1.00 93.44 105 ILE A N 1
ATOM 861 C CA . ILE A 1 105 ? -19.656 -7.605 32.820 1.00 93.44 105 ILE A CA 1
ATOM 862 C C . ILE A 1 105 ? -20.180 -6.790 31.631 1.00 93.44 105 ILE A C 1
ATOM 864 O O . ILE A 1 105 ? -19.486 -6.606 30.628 1.00 93.44 105 ILE A O 1
ATOM 868 N N . THR A 1 106 ? -21.377 -6.227 31.761 1.00 92.62 106 THR A N 1
ATOM 869 C CA . THR A 1 106 ? -22.015 -5.410 30.723 1.00 92.62 106 THR A CA 1
ATOM 870 C C . THR A 1 106 ? -21.265 -4.101 30.500 1.00 92.62 106 THR A C 1
ATOM 872 O O . THR A 1 106 ? -21.025 -3.722 29.352 1.00 92.62 106 THR A O 1
ATOM 875 N N . LYS A 1 107 ? -20.770 -3.455 31.566 1.00 94.38 107 LYS A N 1
ATOM 876 C CA . LYS A 1 107 ? -19.870 -2.294 31.450 1.00 94.38 107 LYS A CA 1
ATOM 877 C C . LYS A 1 107 ? -18.625 -2.599 30.617 1.00 94.38 107 LYS A C 1
ATOM 879 O O . LYS A 1 107 ? -18.248 -1.787 29.772 1.00 94.38 107 LYS A O 1
ATOM 884 N N . ALA A 1 108 ? -17.983 -3.748 30.833 1.00 94.00 108 ALA A N 1
ATOM 885 C CA . ALA A 1 108 ? -16.800 -4.140 30.066 1.00 94.00 108 ALA A CA 1
ATOM 886 C C . ALA A 1 108 ? -17.120 -4.334 28.571 1.00 94.00 108 ALA A C 1
ATOM 888 O O . ALA A 1 108 ? -16.387 -3.843 27.705 1.00 94.00 108 ALA A O 1
ATOM 889 N N . LYS A 1 109 ? -18.259 -4.968 28.259 1.00 94.56 109 LYS A N 1
ATOM 890 C CA . LYS A 1 109 ? -18.743 -5.126 26.877 1.00 94.56 109 LYS A CA 1
ATOM 891 C C . LYS A 1 109 ? -19.013 -3.774 26.205 1.00 94.56 109 LYS A C 1
ATOM 893 O O . LYS A 1 109 ? -18.556 -3.552 25.085 1.00 94.56 109 LYS A O 1
ATOM 898 N N . LEU A 1 110 ? -19.691 -2.850 26.891 1.00 95.12 110 LEU A N 1
ATOM 899 C CA . LEU A 1 110 ? -19.978 -1.503 26.378 1.00 95.12 110 LEU A CA 1
ATOM 900 C C . LEU A 1 110 ? -18.700 -0.696 26.119 1.00 95.12 110 LEU A C 1
ATOM 902 O O . LEU A 1 110 ? -18.555 -0.117 25.045 1.00 95.12 110 LEU A O 1
ATOM 906 N N . LYS A 1 111 ? -17.730 -0.719 27.044 1.00 95.38 111 LYS A N 1
ATOM 907 C CA . LYS A 1 111 ? -16.419 -0.070 26.846 1.00 95.38 111 LYS A CA 1
ATOM 908 C C . LYS A 1 111 ? -15.706 -0.585 25.595 1.00 95.38 111 LYS A C 1
ATOM 910 O O . LYS A 1 111 ? -15.133 0.205 24.849 1.00 95.38 111 LYS A O 1
ATOM 915 N N . THR A 1 112 ? -15.777 -1.892 25.350 1.00 94.75 112 THR A N 1
ATOM 916 C CA . THR A 1 112 ? -15.184 -2.516 24.159 1.00 94.75 112 THR A CA 1
ATOM 917 C C . THR A 1 112 ? -15.874 -2.038 22.880 1.00 94.75 112 THR A C 1
ATOM 919 O O . THR A 1 112 ? -15.197 -1.609 21.949 1.00 94.75 112 THR A O 1
ATOM 922 N N . LYS A 1 113 ? -17.215 -2.019 22.851 1.00 95.25 113 LYS A N 1
ATOM 923 C CA . LYS A 1 113 ? -17.989 -1.488 21.713 1.00 95.25 113 LYS A CA 1
ATOM 924 C C . LYS A 1 113 ? -17.667 -0.018 21.430 1.00 95.25 113 LYS A C 1
ATOM 926 O O . LYS A 1 113 ? -17.392 0.329 20.289 1.00 95.25 113 LYS A O 1
ATOM 931 N N . ILE A 1 114 ? -17.629 0.820 22.468 1.00 95.75 114 ILE A N 1
ATOM 932 C CA . ILE A 1 114 ? -17.266 2.244 22.367 1.00 95.75 114 ILE A CA 1
ATOM 933 C C . ILE A 1 114 ? -15.849 2.403 21.807 1.00 95.75 114 ILE A C 1
ATOM 935 O O . ILE A 1 114 ? -15.626 3.229 20.926 1.00 95.75 114 ILE A O 1
ATOM 939 N N . SER A 1 115 ? -14.888 1.607 22.286 1.00 95.38 115 SER A N 1
ATOM 940 C CA . SER A 1 115 ? -13.515 1.638 21.770 1.00 95.38 115 SER A CA 1
ATOM 941 C C . SER A 1 115 ? -13.456 1.275 20.283 1.00 95.38 115 SER A C 1
ATOM 943 O O . SER A 1 115 ? -12.776 1.959 19.519 1.00 95.38 115 SER A O 1
ATOM 945 N N . ASN A 1 116 ? -14.198 0.250 19.860 1.00 93.25 116 ASN A N 1
ATOM 946 C CA . ASN A 1 116 ? -14.255 -0.165 18.459 1.00 93.25 116 ASN A CA 1
ATOM 947 C C . ASN A 1 116 ? -14.912 0.900 17.571 1.00 93.25 116 ASN A C 1
ATOM 949 O O . ASN A 1 116 ? -14.339 1.249 16.544 1.00 93.25 116 ASN A O 1
ATOM 953 N N . LEU A 1 117 ? -16.031 1.489 18.002 1.00 95.12 117 LEU A N 1
ATOM 954 C CA . LEU A 1 117 ? -16.689 2.581 17.275 1.00 95.12 117 LEU A CA 1
ATOM 955 C C . LEU A 1 117 ? -15.803 3.823 17.152 1.00 95.12 117 LEU A C 1
ATOM 957 O O . LEU A 1 117 ? -15.753 4.440 16.094 1.00 95.12 117 LEU A O 1
ATOM 961 N N . LYS A 1 118 ? -15.055 4.183 18.205 1.00 94.31 118 LYS A N 1
ATOM 962 C CA . LYS A 1 118 ? -14.086 5.293 18.139 1.00 94.31 118 LYS A CA 1
ATOM 963 C C . LYS A 1 118 ? -12.984 5.018 17.114 1.00 94.31 118 LYS A C 1
ATOM 965 O O . LYS A 1 118 ? -12.603 5.924 16.377 1.00 94.31 118 LYS A O 1
ATOM 970 N N . LYS A 1 119 ? -12.499 3.774 17.032 1.00 91.12 119 LYS A N 1
ATOM 971 C CA . LYS A 1 119 ? -11.531 3.363 16.002 1.00 91.12 119 LYS A CA 1
ATOM 972 C C . LYS A 1 119 ? -12.137 3.438 14.601 1.00 91.12 119 LYS A C 1
ATOM 974 O O . LYS A 1 119 ? -11.495 3.975 13.706 1.00 91.12 119 LYS A O 1
ATOM 979 N N . GLU A 1 120 ? -13.362 2.960 14.415 1.00 91.69 120 GLU A N 1
ATOM 980 C CA . GLU A 1 120 ? -14.075 3.045 13.135 1.00 91.69 120 GLU A CA 1
ATOM 981 C C . GLU A 1 120 ? -14.259 4.501 12.685 1.00 91.69 120 GLU A C 1
ATOM 983 O O . GLU A 1 120 ? -13.867 4.855 11.576 1.00 91.69 120 GLU A O 1
ATOM 988 N N . LEU A 1 121 ? -14.721 5.381 13.579 1.00 93.00 121 LEU A N 1
ATOM 989 C CA . LEU A 1 121 ? -14.835 6.819 13.316 1.00 93.00 121 LEU A CA 1
ATOM 990 C C . LEU A 1 121 ? -13.501 7.452 12.906 1.00 93.00 121 LEU A C 1
ATOM 992 O O . LEU A 1 121 ? -13.481 8.278 11.999 1.00 93.00 121 LEU A O 1
ATOM 996 N N . SER A 1 122 ? -12.388 7.052 13.529 1.00 89.62 122 SER A N 1
ATOM 997 C CA . SER A 1 122 ? -11.055 7.564 13.174 1.00 89.62 122 SER A CA 1
ATOM 998 C C . SER A 1 122 ? -10.555 7.108 11.796 1.00 89.62 122 SER A C 1
ATOM 1000 O O . SER A 1 122 ? -9.676 7.747 11.219 1.00 89.62 122 SER A O 1
ATOM 1002 N N . ARG A 1 123 ? -11.115 6.016 11.257 1.00 88.56 123 ARG A N 1
ATOM 1003 C CA . ARG A 1 123 ? -10.796 5.494 9.918 1.00 88.56 123 ARG A CA 1
ATOM 1004 C C . ARG A 1 123 ? -11.624 6.149 8.817 1.00 88.56 123 ARG A C 1
ATOM 1006 O O . ARG A 1 123 ? -11.189 6.165 7.672 1.00 88.56 123 ARG A O 1
ATOM 1013 N N . LEU A 1 124 ? -12.788 6.703 9.153 1.00 91.00 124 LEU A N 1
ATOM 1014 C CA . LEU A 1 124 ? -13.629 7.434 8.209 1.00 91.00 124 LEU A CA 1
ATOM 1015 C C . LEU A 1 124 ? -13.024 8.808 7.913 1.00 91.00 124 LEU A C 1
ATOM 1017 O O . LEU A 1 124 ? -13.256 9.784 8.632 1.00 91.00 124 LEU A O 1
ATOM 1021 N N . LYS A 1 125 ? -12.253 8.884 6.832 1.00 92.19 125 LYS A N 1
ATOM 1022 C CA . LYS A 1 125 ? -11.603 10.111 6.373 1.00 92.19 125 LYS A CA 1
ATOM 1023 C C . LYS A 1 125 ? -12.333 10.668 5.158 1.00 92.19 125 LYS A C 1
ATOM 1025 O O . LYS A 1 125 ? -12.688 9.931 4.240 1.00 92.19 125 LYS A O 1
ATOM 1030 N N . GLU A 1 126 ? -12.589 11.968 5.214 1.00 94.69 126 GLU A N 1
ATOM 1031 C CA . GLU A 1 126 ? -12.986 12.742 4.039 1.00 94.69 126 GLU A CA 1
ATOM 1032 C C . GLU A 1 126 ? -11.723 13.063 3.243 1.00 94.69 126 GLU A C 1
ATOM 1034 O O . GLU A 1 126 ? -10.636 13.143 3.816 1.00 94.69 126 GLU A O 1
ATOM 1039 N N . ILE A 1 127 ? -11.884 13.212 1.936 1.00 96.19 127 ILE A N 1
ATOM 1040 C CA . ILE A 1 127 ? -10.811 13.542 1.008 1.00 96.19 127 ILE A CA 1
ATOM 1041 C C . ILE A 1 127 ? -10.802 15.055 0.811 1.00 96.19 127 ILE A C 1
ATOM 1043 O O . ILE A 1 127 ? -11.823 15.643 0.437 1.00 96.19 127 ILE A O 1
ATOM 1047 N N . GLU A 1 128 ? -9.657 15.681 1.043 1.00 95.94 128 GLU A N 1
ATOM 1048 C CA . GLU A 1 128 ? -9.442 17.098 0.783 1.00 95.94 128 GLU A CA 1
ATOM 1049 C C . GLU A 1 128 ? -8.763 17.264 -0.580 1.00 95.94 128 GLU A C 1
ATOM 1051 O O . GLU A 1 128 ? -7.674 16.744 -0.832 1.00 95.94 128 GLU A O 1
ATOM 1056 N N . ILE A 1 129 ? -9.416 18.001 -1.480 1.00 95.44 129 ILE A N 1
ATOM 1057 C CA . ILE A 1 129 ? -8.841 18.307 -2.790 1.00 95.44 129 ILE A CA 1
ATOM 1058 C C . ILE A 1 129 ? -7.816 19.425 -2.618 1.00 95.44 129 ILE A C 1
ATOM 1060 O O . ILE A 1 129 ? -8.141 20.519 -2.153 1.00 95.44 129 ILE A O 1
ATOM 1064 N N . LEU A 1 130 ? -6.578 19.155 -3.022 1.00 93.50 130 LEU A N 1
ATOM 1065 C CA . LEU A 1 130 ? -5.500 20.132 -2.984 1.00 93.50 130 LEU A CA 1
ATOM 1066 C C . LEU A 1 130 ? -5.685 21.173 -4.092 1.00 93.50 130 LEU A C 1
ATOM 1068 O O . LEU A 1 130 ? -6.098 20.858 -5.208 1.00 93.50 130 LEU A O 1
ATOM 1072 N N . ASN A 1 131 ? -5.346 22.424 -3.783 1.00 85.62 131 ASN A N 1
ATOM 1073 C CA . ASN A 1 131 ? -5.437 23.516 -4.743 1.00 85.62 131 ASN A CA 1
ATOM 1074 C C . ASN A 1 131 ? -4.440 23.302 -5.892 1.00 85.62 131 ASN A C 1
ATOM 1076 O O . ASN A 1 131 ? -3.239 23.187 -5.654 1.00 85.62 131 ASN A O 1
ATOM 1080 N N . SER A 1 132 ? -4.933 23.303 -7.131 1.00 77.00 132 SER A N 1
ATOM 1081 C CA . SER A 1 132 ? -4.122 23.144 -8.343 1.00 77.00 132 SER A CA 1
ATOM 1082 C C . SER A 1 132 ? -3.048 24.227 -8.517 1.00 77.00 132 SER A C 1
ATOM 1084 O O . SER A 1 132 ? -2.079 23.992 -9.227 1.00 77.00 132 SER A O 1
ATOM 1086 N N . ASN A 1 133 ? -3.189 25.380 -7.850 1.00 74.38 133 ASN A N 1
ATOM 1087 C CA . ASN A 1 133 ? -2.214 26.478 -7.872 1.00 74.38 133 ASN A CA 1
ATOM 1088 C C . ASN A 1 133 ? -1.106 26.348 -6.806 1.00 74.38 133 ASN A C 1
ATOM 1090 O O . ASN A 1 133 ? -0.321 27.277 -6.622 1.00 74.38 133 ASN A O 1
ATOM 1094 N N . ASP A 1 134 ? -1.052 25.249 -6.048 1.00 80.00 134 ASP A N 1
ATOM 1095 C CA . ASP A 1 134 ? 0.051 25.000 -5.118 1.00 80.00 134 ASP A CA 1
ATOM 1096 C C . ASP A 1 134 ? 1.344 24.741 -5.911 1.00 80.00 134 ASP A C 1
ATOM 1098 O O . ASP A 1 134 ? 1.500 23.699 -6.546 1.00 80.00 134 ASP A O 1
ATOM 1102 N N . ASN A 1 135 ? 2.300 25.674 -5.834 1.00 72.94 135 ASN A N 1
ATOM 1103 C CA . ASN A 1 135 ? 3.618 25.563 -6.478 1.00 72.94 135 ASN A CA 1
ATOM 1104 C C . ASN A 1 135 ? 4.422 24.329 -6.022 1.00 72.94 135 ASN A C 1
ATOM 1106 O O . ASN A 1 135 ? 5.439 24.002 -6.626 1.00 72.94 135 ASN A O 1
ATOM 1110 N N . ASN A 1 136 ? 3.986 23.637 -4.963 1.00 81.75 136 ASN A N 1
ATOM 1111 C CA . ASN A 1 136 ? 4.574 22.382 -4.496 1.00 81.75 136 ASN A CA 1
ATOM 1112 C C . ASN A 1 136 ? 3.918 21.138 -5.122 1.00 81.75 136 ASN A C 1
ATOM 1114 O O . ASN A 1 136 ? 4.037 20.040 -4.560 1.00 81.75 136 ASN A O 1
ATOM 1118 N N . LEU A 1 137 ? 3.142 21.287 -6.199 1.00 88.38 137 LEU A N 1
ATOM 1119 C CA . LEU A 1 137 ? 2.624 20.158 -6.963 1.00 88.38 137 LEU A CA 1
ATOM 1120 C C . LEU A 1 137 ? 3.662 19.674 -7.987 1.00 88.38 137 LEU A C 1
ATOM 1122 O O . LEU A 1 137 ? 4.321 20.492 -8.622 1.00 88.38 137 LEU A O 1
ATOM 1126 N N . PRO A 1 138 ? 3.826 18.351 -8.165 1.00 87.06 138 PRO A N 1
ATOM 1127 C CA . PRO A 1 138 ? 4.926 17.813 -8.970 1.00 87.06 138 PRO A CA 1
ATOM 1128 C C . PRO A 1 138 ? 4.777 18.066 -10.476 1.00 87.06 138 PRO A C 1
ATOM 1130 O O . PRO A 1 138 ? 5.774 18.165 -11.187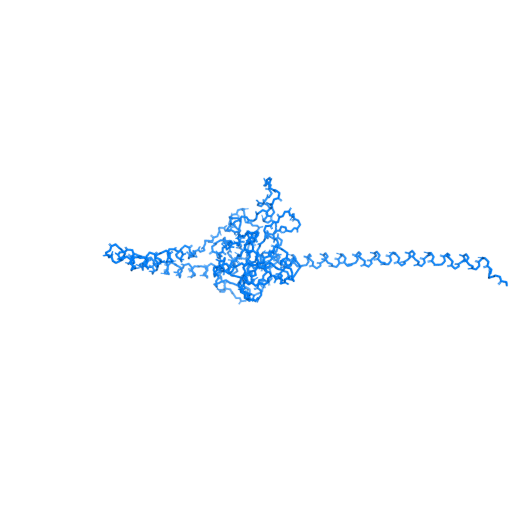 1.00 87.06 138 PRO A O 1
ATOM 1133 N N . PHE A 1 139 ? 3.535 18.099 -10.962 1.00 91.25 139 PHE A N 1
ATOM 1134 C CA . PHE A 1 139 ? 3.175 18.284 -12.366 1.00 91.25 139 PHE A CA 1
ATOM 1135 C C . PHE A 1 139 ? 1.702 18.691 -12.494 1.00 91.25 139 PHE A C 1
ATOM 1137 O O . PHE A 1 139 ? 0.905 18.524 -11.562 1.00 91.25 139 PHE A O 1
ATOM 1144 N N . GLU A 1 140 ? 1.342 19.207 -13.668 1.00 91.12 140 GLU A N 1
ATOM 1145 C CA . GLU A 1 140 ? -0.037 19.546 -14.014 1.00 91.12 140 GLU A CA 1
ATOM 1146 C C . GLU A 1 140 ? -0.870 18.287 -14.267 1.00 91.12 140 GLU A C 1
ATOM 1148 O O . GLU A 1 140 ? -0.416 17.331 -14.899 1.00 91.12 140 GLU A O 1
ATOM 1153 N N . LEU A 1 141 ? -2.113 18.301 -13.787 1.00 93.19 141 LEU A N 1
ATOM 1154 C CA . LEU A 1 141 ? -3.076 17.233 -14.024 1.00 93.19 141 LEU A CA 1
ATOM 1155 C C . LEU A 1 141 ? -4.110 17.629 -15.076 1.00 93.19 141 LEU A C 1
ATOM 1157 O O . LEU A 1 141 ? -4.379 18.816 -15.276 1.00 93.19 141 LEU A O 1
ATOM 1161 N N . PRO A 1 142 ? -4.766 16.641 -15.706 1.00 93.06 142 PRO A N 1
ATOM 1162 C CA . PRO A 1 142 ? -5.999 16.887 -16.437 1.00 93.06 142 PRO A CA 1
ATOM 1163 C C . PRO A 1 142 ? -7.027 17.610 -15.557 1.00 93.06 142 PRO A C 1
ATOM 1165 O O . PRO A 1 142 ? -7.143 17.319 -14.371 1.00 93.06 142 PRO A O 1
ATOM 1168 N N . SER A 1 143 ? -7.843 18.483 -16.149 1.00 90.81 143 SER A N 1
ATOM 1169 C CA . SER A 1 143 ? -8.847 19.276 -15.417 1.00 90.81 143 SER A CA 1
ATOM 1170 C C . SER A 1 143 ? -9.925 18.454 -14.700 1.00 90.81 143 SER A C 1
ATOM 1172 O O . SER A 1 143 ? -10.631 18.984 -13.850 1.00 90.81 143 SER A O 1
ATOM 1174 N N . THR A 1 144 ? -10.076 17.176 -15.050 1.00 92.69 144 THR A N 1
ATOM 1175 C CA . THR A 1 144 ? -11.017 16.249 -14.408 1.00 92.69 144 THR A CA 1
ATOM 1176 C C . THR A 1 144 ? -10.392 15.458 -13.262 1.00 92.69 144 THR A C 1
ATOM 1178 O O . THR A 1 144 ? -11.108 14.709 -12.611 1.00 92.69 144 THR A O 1
ATOM 1181 N N . TRP A 1 145 ? -9.079 15.572 -13.049 1.00 94.88 145 TRP A N 1
ATOM 1182 C CA . TRP A 1 145 ? -8.333 14.854 -12.016 1.00 94.88 145 TRP A CA 1
ATOM 1183 C C . TRP A 1 145 ? -8.084 15.770 -10.819 1.00 94.88 145 TRP A C 1
ATOM 1185 O O . TRP A 1 145 ? -7.991 16.990 -10.963 1.00 94.88 145 TRP A O 1
ATOM 1195 N N . ALA A 1 146 ? -7.925 15.181 -9.638 1.00 95.00 146 ALA A N 1
ATOM 1196 C CA . ALA A 1 146 ? -7.692 15.910 -8.398 1.00 95.00 146 ALA A CA 1
ATOM 1197 C C . ALA A 1 146 ? -6.420 15.427 -7.697 1.00 95.00 146 ALA A C 1
ATOM 1199 O O . ALA A 1 146 ? -6.148 14.230 -7.618 1.00 95.00 146 ALA A O 1
ATOM 1200 N N . TRP A 1 147 ? -5.656 16.363 -7.139 1.00 96.44 147 TRP A N 1
ATOM 1201 C CA . TRP A 1 147 ? -4.591 16.039 -6.195 1.00 96.44 147 TRP A CA 1
ATOM 1202 C C . TRP A 1 147 ? -5.178 15.843 -4.800 1.00 96.44 147 TRP A C 1
ATOM 1204 O O . TRP A 1 147 ? -5.933 16.690 -4.326 1.00 96.44 147 TRP A O 1
ATOM 1214 N N . VAL A 1 148 ? -4.797 14.757 -4.128 1.00 96.00 148 VAL A N 1
ATOM 1215 C CA . VAL A 1 148 ? -5.216 14.451 -2.747 1.00 96.00 148 VAL A CA 1
ATOM 1216 C C . VAL A 1 148 ? -4.046 13.883 -1.950 1.00 96.00 148 VAL A C 1
ATOM 1218 O O . VAL A 1 148 ? -3.028 13.489 -2.528 1.00 96.00 148 VAL A O 1
ATOM 1221 N N . LYS A 1 149 ? -4.175 13.791 -0.625 1.00 96.56 149 LYS A N 1
ATOM 1222 C CA . LYS A 1 149 ? -3.180 13.107 0.215 1.00 96.56 149 LYS A CA 1
ATOM 1223 C C . LYS A 1 149 ? -3.499 11.619 0.319 1.00 96.56 149 LYS A C 1
ATOM 1225 O O . LYS A 1 149 ? -4.612 11.234 0.669 1.00 96.56 149 LYS A O 1
ATOM 1230 N N . LEU A 1 150 ? -2.505 10.760 0.101 1.00 97.00 150 LEU A N 1
ATOM 1231 C CA . LEU A 1 150 ? -2.678 9.308 0.197 1.00 97.00 150 LEU A CA 1
ATOM 1232 C C . LEU A 1 150 ? -3.201 8.879 1.580 1.00 97.00 150 LEU A C 1
ATOM 1234 O O . LEU A 1 150 ? -3.997 7.945 1.672 1.00 97.00 150 LEU A O 1
ATOM 1238 N N . GLY A 1 151 ? -2.815 9.580 2.652 1.00 96.19 151 GLY A N 1
ATOM 1239 C CA . GLY A 1 151 ? -3.285 9.307 4.013 1.00 96.19 151 GLY A CA 1
ATOM 1240 C C . GLY A 1 151 ? -4.801 9.417 4.209 1.00 96.19 151 GLY A C 1
ATOM 1241 O O . GLY A 1 151 ? -5.312 8.897 5.201 1.00 96.19 151 GLY A O 1
ATOM 1242 N N . GLU A 1 152 ? -5.529 10.060 3.295 1.00 95.88 152 GLU A N 1
ATOM 1243 C CA . GLU A 1 152 ? -6.995 10.193 3.327 1.00 95.88 152 GLU A CA 1
ATOM 1244 C C . GLU A 1 152 ? -7.706 8.995 2.690 1.00 95.88 152 GLU A C 1
ATOM 1246 O O . GLU A 1 152 ? -8.855 8.712 3.020 1.00 95.88 152 GLU A O 1
ATOM 1251 N N . VAL A 1 153 ? -7.006 8.246 1.834 1.00 95.25 153 VAL A N 1
ATOM 1252 C CA . VAL A 1 153 ? -7.551 7.105 1.080 1.00 95.25 153 VAL A CA 1
ATOM 1253 C C . VAL A 1 153 ? -6.881 5.775 1.432 1.00 95.25 153 VAL A C 1
ATOM 1255 O O . VAL A 1 153 ? -7.073 4.776 0.735 1.00 95.25 153 VAL A O 1
ATOM 1258 N N . CYS A 1 154 ? -6.096 5.735 2.513 1.00 95.81 154 CYS A N 1
ATOM 1259 C CA . CYS A 1 154 ? -5.458 4.513 2.989 1.00 95.81 154 CYS A CA 1
ATOM 1260 C C . CYS A 1 154 ? -5.375 4.403 4.522 1.00 95.81 154 CYS A C 1
ATOM 1262 O O . CYS A 1 154 ? -5.470 5.381 5.275 1.00 95.81 154 CYS A O 1
ATOM 1264 N N . GLU A 1 155 ? -5.153 3.171 4.977 1.00 95.12 155 GLU A N 1
ATOM 1265 C CA . GLU A 1 155 ? -4.706 2.833 6.324 1.00 95.12 155 GLU A CA 1
ATOM 1266 C C . GLU A 1 155 ? -3.281 2.269 6.258 1.00 95.12 155 GLU A C 1
ATOM 1268 O O . GLU A 1 155 ? -2.980 1.385 5.456 1.00 95.12 155 GLU A O 1
ATOM 1273 N N . ILE A 1 156 ? -2.402 2.764 7.131 1.00 96.06 156 ILE A N 1
ATOM 1274 C CA . ILE A 1 156 ? -1.041 2.243 7.277 1.00 96.06 156 ILE A CA 1
ATOM 1275 C C . ILE A 1 156 ? -1.025 1.261 8.448 1.00 96.06 156 ILE A C 1
ATOM 1277 O O . ILE A 1 156 ? -1.228 1.652 9.600 1.00 96.06 156 ILE A O 1
ATOM 1281 N N . VAL A 1 157 ? -0.740 -0.011 8.172 1.00 95.88 157 VAL A N 1
ATOM 1282 C CA . VAL A 1 157 ? -0.629 -1.051 9.198 1.00 95.88 157 VAL A CA 1
ATOM 1283 C C . VAL A 1 157 ? 0.838 -1.353 9.487 1.00 95.88 157 VAL A C 1
ATOM 1285 O O . VAL A 1 157 ? 1.632 -1.672 8.598 1.00 95.88 157 VAL A O 1
ATOM 1288 N N . LYS A 1 158 ? 1.203 -1.261 10.768 1.00 95.19 158 LYS A N 1
ATOM 1289 C CA . LYS A 1 158 ? 2.553 -1.560 11.257 1.00 95.19 158 LYS A CA 1
ATOM 1290 C C . LYS A 1 158 ? 2.786 -3.061 11.356 1.00 95.19 158 LYS A C 1
ATOM 1292 O O . LYS A 1 158 ? 1.917 -3.799 11.824 1.00 95.19 158 LYS A O 1
ATOM 1297 N N . GLY A 1 159 ? 3.999 -3.480 11.012 1.00 95.31 159 GLY A N 1
ATOM 1298 C CA . GLY A 1 159 ? 4.407 -4.869 11.135 1.00 95.31 159 GLY A CA 1
ATOM 1299 C C . GLY A 1 159 ? 4.488 -5.398 12.565 1.00 95.31 159 GLY A C 1
ATOM 1300 O O . GLY A 1 159 ? 4.255 -4.703 13.562 1.00 95.31 159 GLY A O 1
ATOM 1301 N N . THR A 1 160 ? 4.780 -6.685 12.661 1.00 96.19 160 THR A N 1
ATOM 1302 C CA . THR A 1 160 ? 4.881 -7.432 13.910 1.00 96.19 160 THR A CA 1
ATOM 1303 C C . THR A 1 160 ? 6.332 -7.457 14.376 1.00 96.19 160 THR A C 1
ATOM 1305 O O . THR A 1 160 ? 7.218 -7.928 13.663 1.00 96.19 160 THR A O 1
ATOM 1308 N N . SER A 1 161 ? 6.569 -6.927 15.576 1.00 95.38 161 SER A N 1
ATOM 1309 C CA . SER A 1 161 ? 7.823 -7.100 16.311 1.00 95.38 161 SER A CA 1
ATOM 1310 C C . SER A 1 161 ? 7.779 -8.419 17.072 1.00 95.38 161 SER A C 1
ATOM 1312 O O . SER A 1 161 ? 6.743 -8.765 17.638 1.00 95.38 161 SER A O 1
ATOM 1314 N N . TYR A 1 162 ? 8.891 -9.142 17.085 1.00 95.62 162 TYR A N 1
ATOM 1315 C CA . TYR A 1 162 ? 9.021 -10.438 17.741 1.00 95.62 162 TYR A CA 1
ATOM 1316 C C . TYR A 1 162 ? 10.467 -10.644 18.203 1.00 95.62 162 TYR A C 1
ATOM 1318 O O . TYR A 1 162 ? 11.393 -10.023 17.676 1.00 95.62 162 TYR A O 1
ATOM 1326 N N . SER A 1 163 ? 10.645 -11.499 19.203 1.00 95.12 163 SER A N 1
ATOM 1327 C CA . SER A 1 163 ? 11.940 -11.894 19.763 1.00 95.12 163 SER A CA 1
ATOM 1328 C C . SER A 1 163 ? 12.354 -13.288 19.279 1.00 95.12 163 SER A C 1
ATOM 1330 O O . SER A 1 163 ? 11.564 -13.997 18.655 1.00 95.12 163 SER A O 1
ATOM 1332 N N . GLN A 1 164 ? 13.578 -13.718 19.601 1.00 93.06 164 GLN A N 1
ATOM 1333 C CA . GLN A 1 164 ? 14.021 -15.088 19.302 1.00 93.06 164 GLN A CA 1
ATOM 1334 C C . GLN A 1 164 ? 13.123 -16.147 19.959 1.00 93.06 164 GLN A C 1
ATOM 1336 O O . GLN A 1 164 ? 12.852 -17.172 19.348 1.00 93.06 164 GLN A O 1
ATOM 1341 N N . ASN A 1 165 ? 12.584 -15.868 21.150 1.00 94.94 165 ASN A N 1
ATOM 1342 C CA . ASN A 1 165 ? 11.699 -16.788 21.873 1.00 94.94 165 ASN A CA 1
ATOM 1343 C C . ASN A 1 165 ? 10.310 -16.929 21.236 1.00 94.94 165 ASN A C 1
ATOM 1345 O O . ASN A 1 165 ? 9.543 -17.814 21.608 1.00 94.94 165 ASN A O 1
ATOM 1349 N N . ASP A 1 166 ? 9.953 -16.037 20.314 1.00 95.94 166 ASP A N 1
ATOM 1350 C CA . ASP A 1 166 ? 8.699 -16.129 19.574 1.00 95.94 166 ASP A CA 1
ATOM 1351 C C . ASP A 1 166 ? 8.844 -16.957 18.295 1.00 95.94 166 ASP A C 1
ATOM 1353 O O . ASP A 1 166 ? 7.825 -17.302 17.696 1.00 95.94 166 ASP A O 1
ATOM 1357 N N . LEU A 1 167 ? 10.081 -17.263 17.880 1.00 95.19 167 LEU A N 1
ATOM 1358 C CA . LEU A 1 167 ? 10.374 -18.052 16.690 1.00 95.19 167 LEU A CA 1
ATOM 1359 C C . LEU A 1 167 ? 9.901 -19.494 16.854 1.00 95.19 167 LEU A C 1
ATOM 1361 O O . LEU A 1 167 ? 9.944 -20.088 17.929 1.00 95.19 167 LEU A O 1
ATOM 1365 N N . THR A 1 168 ? 9.483 -20.065 15.737 1.00 92.81 168 THR A N 1
ATOM 1366 C CA . THR A 1 168 ? 9.007 -21.443 15.637 1.00 92.81 168 THR A CA 1
ATOM 1367 C C . THR A 1 168 ? 9.683 -22.123 14.454 1.00 92.81 168 THR A C 1
ATOM 1369 O O . THR A 1 168 ? 10.124 -21.459 13.515 1.00 92.81 168 THR A O 1
ATOM 1372 N N . SER A 1 169 ? 9.779 -23.450 14.496 1.00 80.50 169 SER A N 1
ATOM 1373 C CA . SER A 1 169 ? 10.544 -24.226 13.514 1.00 80.50 169 SER A CA 1
ATOM 1374 C C . SER A 1 169 ? 9.948 -24.172 12.101 1.00 80.50 169 SER A C 1
ATOM 1376 O O . SER A 1 169 ? 10.702 -24.181 11.134 1.00 80.50 169 SER A O 1
ATOM 1378 N N . SER A 1 170 ? 8.615 -24.124 11.973 1.00 76.69 170 SER A N 1
ATOM 1379 C CA . SER A 1 170 ? 7.906 -24.062 10.676 1.00 76.69 170 SER A CA 1
ATOM 1380 C C . SER A 1 170 ? 6.382 -23.859 10.781 1.00 76.69 170 SER A C 1
ATOM 1382 O O . SER A 1 170 ? 5.678 -23.983 9.782 1.00 76.69 170 SER A O 1
ATOM 1384 N N . GLN A 1 171 ? 5.844 -23.595 11.976 1.00 86.31 171 GLN A N 1
ATOM 1385 C CA . GLN A 1 171 ? 4.401 -23.604 12.254 1.00 86.31 171 GLN A CA 1
ATOM 1386 C C . GLN A 1 171 ? 3.979 -22.328 12.976 1.00 86.31 171 GLN A C 1
ATOM 1388 O O . GLN A 1 171 ? 4.689 -21.851 13.850 1.00 86.31 171 GLN A O 1
ATOM 1393 N N . GLY A 1 172 ? 2.795 -21.804 12.670 1.00 93.12 172 GLY A N 1
ATOM 1394 C CA . GLY A 1 172 ? 2.301 -20.546 13.231 1.00 93.12 172 GLY A CA 1
ATOM 1395 C C . GLY A 1 172 ? 2.208 -19.462 12.168 1.00 93.12 172 GLY A C 1
ATOM 1396 O O . GLY A 1 172 ? 1.905 -19.746 11.009 1.00 93.12 172 GLY A O 1
ATOM 1397 N N . ILE A 1 173 ? 2.437 -18.214 12.565 1.00 96.50 173 ILE A N 1
ATOM 1398 C CA . ILE A 1 173 ? 2.226 -17.049 11.705 1.00 96.50 173 ILE A CA 1
ATOM 1399 C C . ILE A 1 173 ? 3.463 -16.839 10.842 1.00 96.50 173 ILE A C 1
ATOM 1401 O O . ILE A 1 173 ? 4.547 -16.588 11.373 1.00 96.50 173 ILE A O 1
ATOM 1405 N N . ARG A 1 174 ? 3.298 -16.873 9.520 1.00 96.94 174 ARG A N 1
ATOM 1406 C CA . ARG A 1 174 ? 4.366 -16.539 8.574 1.00 96.94 174 ARG A CA 1
ATOM 1407 C C . ARG A 1 174 ? 4.665 -15.040 8.640 1.00 96.94 174 ARG A C 1
ATOM 1409 O O . ARG A 1 174 ? 3.751 -14.221 8.562 1.00 96.94 174 ARG A O 1
ATOM 1416 N N . ILE A 1 175 ? 5.937 -14.671 8.751 1.00 97.31 175 ILE A N 1
ATOM 1417 C CA . ILE A 1 175 ? 6.389 -13.279 8.777 1.00 97.31 175 ILE A CA 1
ATOM 1418 C C . ILE A 1 175 ? 7.118 -12.920 7.484 1.00 97.31 175 ILE A C 1
ATOM 1420 O O . ILE A 1 175 ? 8.261 -13.319 7.257 1.00 97.31 175 ILE A O 1
ATOM 1424 N N . MET A 1 176 ? 6.464 -12.085 6.679 1.00 96.31 176 MET A N 1
ATOM 1425 C CA . MET A 1 176 ? 7.010 -11.500 5.458 1.00 96.31 176 MET A CA 1
ATOM 1426 C C . MET A 1 176 ? 8.007 -10.389 5.812 1.00 96.31 176 MET A C 1
ATOM 1428 O O . MET A 1 176 ? 7.725 -9.519 6.639 1.00 96.31 176 MET A O 1
ATOM 1432 N N . ARG A 1 177 ? 9.186 -10.400 5.193 1.00 94.81 177 ARG A N 1
ATOM 1433 C CA . ARG A 1 177 ? 10.303 -9.467 5.423 1.00 94.81 177 ARG A CA 1
ATOM 1434 C C . ARG A 1 177 ? 10.718 -8.789 4.114 1.00 94.81 177 ARG A C 1
ATOM 1436 O O . ARG A 1 177 ? 10.203 -9.101 3.048 1.00 94.81 177 ARG A O 1
ATOM 1443 N N . GLY A 1 178 ? 11.689 -7.874 4.170 1.00 92.69 178 GLY A N 1
ATOM 1444 C CA . GLY A 1 178 ? 12.116 -7.099 2.992 1.00 92.69 178 GLY A CA 1
ATOM 1445 C C . GLY A 1 178 ? 12.655 -7.956 1.834 1.00 92.69 178 GLY A C 1
ATOM 1446 O O . GLY A 1 178 ? 12.580 -7.544 0.673 1.00 92.69 178 GLY A O 1
ATOM 1447 N N . GLY A 1 179 ? 13.146 -9.164 2.139 1.00 93.38 179 GLY A N 1
ATOM 1448 C CA . GLY A 1 179 ? 13.573 -10.156 1.148 1.00 93.38 179 GLY A CA 1
ATOM 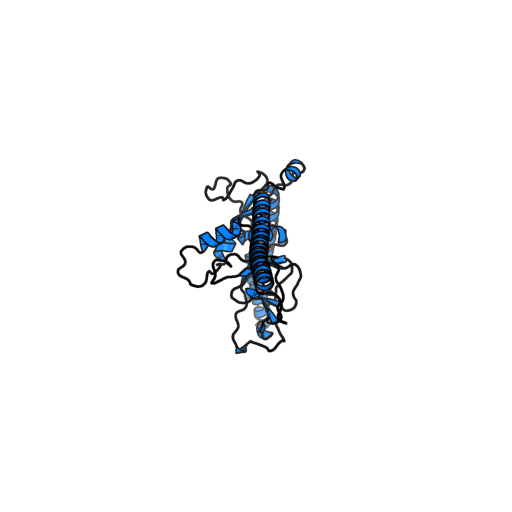1449 C C . GLY A 1 179 ? 12.425 -10.748 0.324 1.00 93.38 179 GLY A C 1
ATOM 1450 O O . GLY A 1 179 ? 12.646 -11.106 -0.824 1.00 93.38 179 GLY A O 1
ATOM 1451 N N . ASN A 1 180 ? 11.201 -10.780 0.863 1.00 96.06 180 ASN A N 1
ATOM 1452 C CA . ASN A 1 180 ? 10.015 -11.274 0.157 1.00 96.06 180 ASN A CA 1
ATOM 1453 C C . ASN A 1 180 ? 9.510 -10.302 -0.913 1.00 96.06 180 ASN A C 1
ATOM 1455 O O . ASN A 1 180 ? 8.706 -10.673 -1.757 1.00 96.06 180 ASN A O 1
ATOM 1459 N N . ILE A 1 181 ? 9.935 -9.039 -0.874 1.00 95.38 181 ILE A N 1
ATOM 1460 C CA . ILE A 1 181 ? 9.543 -8.058 -1.882 1.00 95.38 181 ILE A CA 1
ATOM 1461 C C . ILE A 1 181 ? 10.446 -8.255 -3.101 1.00 95.38 181 ILE A C 1
ATOM 1463 O O . ILE A 1 181 ? 11.668 -8.122 -3.001 1.00 95.38 181 ILE A O 1
ATOM 1467 N N . ASN A 1 182 ? 9.876 -8.536 -4.264 1.00 92.00 182 ASN A N 1
ATOM 1468 C CA . ASN A 1 182 ? 10.634 -8.658 -5.501 1.00 92.00 182 ASN A CA 1
ATOM 1469 C C . ASN A 1 182 ? 10.707 -7.305 -6.208 1.00 92.00 182 ASN A C 1
ATOM 1471 O O . ASN A 1 182 ? 9.691 -6.764 -6.626 1.00 92.00 182 ASN A O 1
ATOM 1475 N N . LYS A 1 183 ? 11.911 -6.743 -6.356 1.00 85.38 183 LYS A N 1
ATOM 1476 C CA . LYS A 1 183 ? 12.079 -5.405 -6.951 1.00 85.38 183 LYS A CA 1
ATOM 1477 C C . LYS A 1 183 ? 11.759 -5.364 -8.453 1.00 85.38 183 LYS A C 1
ATOM 1479 O O . LYS A 1 183 ? 11.520 -4.288 -8.978 1.00 85.38 183 LYS A O 1
ATOM 1484 N N . ILE A 1 184 ? 11.828 -6.500 -9.148 1.00 83.31 184 ILE A N 1
ATOM 1485 C CA . ILE A 1 184 ? 11.624 -6.555 -10.603 1.00 83.31 184 ILE A CA 1
ATOM 1486 C C . ILE A 1 184 ? 10.153 -6.806 -10.914 1.00 83.31 184 ILE A C 1
ATOM 1488 O O . ILE A 1 184 ? 9.565 -6.101 -11.717 1.00 83.31 184 ILE A O 1
ATOM 1492 N N . THR A 1 185 ? 9.555 -7.811 -10.279 1.00 88.38 185 THR A N 1
ATOM 1493 C CA . THR A 1 185 ? 8.162 -8.189 -10.559 1.00 88.38 185 THR A CA 1
ATOM 1494 C C . THR A 1 185 ? 7.155 -7.424 -9.708 1.00 88.38 185 THR A C 1
ATOM 1496 O O . THR A 1 185 ? 5.958 -7.522 -9.958 1.00 88.38 185 THR A O 1
ATOM 1499 N N . HIS A 1 186 ? 7.623 -6.713 -8.676 1.00 93.25 186 HIS A N 1
ATOM 1500 C CA . HIS A 1 186 ? 6.796 -6.100 -7.638 1.00 93.25 186 HIS A CA 1
ATOM 1501 C C . HIS A 1 186 ? 5.838 -7.078 -6.940 1.00 93.25 186 HIS A C 1
ATOM 1503 O O . HIS A 1 186 ? 4.819 -6.675 -6.380 1.00 93.25 186 HIS A O 1
ATOM 1509 N N . ASN A 1 187 ? 6.165 -8.370 -6.937 1.00 94.56 187 ASN A N 1
ATOM 1510 C CA . ASN A 1 187 ? 5.410 -9.370 -6.197 1.00 94.56 187 ASN A CA 1
ATOM 1511 C C . ASN A 1 187 ? 5.904 -9.491 -4.756 1.00 94.56 187 ASN A C 1
ATOM 1513 O O . ASN A 1 187 ? 7.065 -9.216 -4.437 1.00 94.56 187 ASN A O 1
ATOM 1517 N N . LEU A 1 188 ? 4.997 -9.937 -3.889 1.00 96.00 188 LEU A N 1
ATOM 1518 C CA . LEU A 1 188 ? 5.340 -10.461 -2.578 1.00 96.00 188 LEU A CA 1
ATOM 1519 C C . LEU A 1 188 ? 5.532 -11.980 -2.697 1.00 96.00 188 LEU A C 1
ATOM 1521 O O . LEU A 1 188 ? 4.560 -12.737 -2.722 1.00 96.00 188 LEU A O 1
ATOM 1525 N N . ASP A 1 189 ? 6.784 -12.407 -2.794 1.00 95.81 189 ASP A N 1
ATOM 1526 C CA . ASP A 1 189 ? 7.164 -13.798 -3.017 1.00 95.81 189 ASP A CA 1
ATOM 1527 C C . ASP A 1 189 ? 7.315 -14.542 -1.681 1.00 95.81 189 ASP A C 1
ATOM 1529 O O . ASP A 1 189 ? 7.922 -14.046 -0.726 1.00 95.81 189 ASP A O 1
ATOM 1533 N N . LEU A 1 190 ? 6.768 -15.757 -1.608 1.00 94.44 190 LEU A N 1
ATOM 1534 C CA . LEU A 1 190 ? 7.010 -16.669 -0.488 1.00 94.44 190 LEU A CA 1
ATOM 1535 C C . LEU A 1 190 ? 8.389 -17.305 -0.652 1.00 94.44 190 LEU A C 1
ATOM 1537 O O . LEU A 1 190 ? 8.731 -17.749 -1.749 1.00 94.44 190 LEU A O 1
ATOM 1541 N N . LEU A 1 191 ? 9.159 -17.381 0.431 1.00 94.25 191 LEU A N 1
ATOM 1542 C CA . LEU A 1 191 ? 10.517 -17.919 0.399 1.00 94.25 191 LEU A CA 1
ATOM 1543 C C . LEU A 1 191 ? 10.637 -19.162 1.283 1.00 94.25 191 LEU A C 1
ATOM 1545 O O . LEU A 1 191 ? 9.944 -19.318 2.289 1.00 94.25 191 LEU A O 1
ATOM 1549 N N . ASN A 1 192 ? 11.571 -20.047 0.933 1.00 91.44 192 ASN A N 1
ATOM 1550 C CA . ASN A 1 192 ? 11.824 -21.277 1.695 1.00 91.44 192 ASN A CA 1
ATOM 1551 C C . ASN A 1 192 ? 12.389 -21.001 3.099 1.00 91.44 192 ASN A C 1
ATOM 1553 O O . ASN A 1 192 ? 12.256 -21.831 3.991 1.00 91.44 192 ASN A O 1
ATOM 1557 N N . ASN A 1 193 ? 13.012 -19.838 3.296 1.00 91.12 193 ASN A N 1
ATOM 1558 C CA . ASN A 1 193 ? 13.590 -19.386 4.562 1.00 91.12 193 ASN A CA 1
ATOM 1559 C C . ASN A 1 193 ? 12.726 -18.315 5.258 1.00 91.12 193 ASN A C 1
ATOM 1561 O O . ASN A 1 193 ? 13.247 -17.472 6.003 1.00 91.12 193 ASN A O 1
ATOM 1565 N N . ASP A 1 194 ? 11.419 -18.313 4.987 1.00 94.00 194 ASP A N 1
ATOM 1566 C CA . ASP A 1 194 ? 10.464 -17.479 5.711 1.00 94.00 194 ASP A CA 1
ATOM 1567 C C . ASP A 1 194 ? 10.473 -17.808 7.208 1.00 94.00 194 ASP A C 1
ATOM 1569 O O . ASP A 1 194 ? 10.666 -18.949 7.629 1.00 94.00 194 ASP A O 1
ATOM 1573 N N . VAL A 1 195 ? 10.267 -16.776 8.023 1.00 95.06 195 VAL A N 1
ATOM 1574 C CA . VAL A 1 195 ? 10.247 -16.897 9.483 1.00 95.06 195 VAL A CA 1
ATOM 1575 C C . VAL A 1 195 ? 8.822 -17.150 9.950 1.00 95.06 195 VAL A C 1
ATOM 1577 O O . VAL A 1 195 ? 7.896 -16.500 9.469 1.00 95.06 195 VAL A O 1
ATOM 1580 N N . TYR A 1 196 ? 8.659 -18.031 10.934 1.00 96.81 196 TYR A N 1
ATOM 1581 C CA . TYR A 1 196 ? 7.376 -18.300 11.575 1.00 96.81 196 TYR A CA 1
ATOM 1582 C C . TYR A 1 196 ? 7.435 -17.923 13.047 1.00 96.81 196 TYR A C 1
ATOM 1584 O O . TYR A 1 196 ? 8.416 -18.223 13.735 1.00 96.81 196 TYR A O 1
ATOM 1592 N N . VAL A 1 197 ? 6.375 -17.286 13.537 1.00 97.00 197 VAL A N 1
ATOM 1593 C CA . VAL A 1 197 ? 6.253 -16.894 14.943 1.00 97.00 197 VAL A CA 1
ATOM 1594 C C . VAL A 1 197 ? 5.016 -17.492 15.597 1.00 97.00 197 VAL A C 1
ATOM 1596 O O . VAL A 1 197 ? 4.034 -17.839 14.937 1.00 97.00 197 VAL A O 1
ATOM 1599 N N . ASN A 1 198 ? 5.059 -17.584 16.923 1.00 95.88 198 ASN A N 1
ATOM 1600 C CA . ASN A 1 198 ? 3.981 -18.138 17.728 1.00 95.88 198 ASN A CA 1
ATOM 1601 C C . ASN A 1 198 ? 2.631 -17.437 17.461 1.00 95.88 198 ASN A C 1
ATOM 1603 O O . ASN A 1 198 ? 2.551 -16.206 17.414 1.00 95.88 198 ASN A O 1
ATOM 1607 N N . GLN A 1 199 ? 1.555 -18.230 17.377 1.00 95.12 199 GLN A N 1
ATOM 1608 C CA . GLN A 1 199 ? 0.192 -17.762 17.093 1.00 95.12 199 GLN A CA 1
ATOM 1609 C C . GLN A 1 199 ? -0.327 -16.705 18.086 1.00 95.12 199 GLN A C 1
ATOM 1611 O O . GLN A 1 199 ? -1.199 -15.913 17.738 1.00 95.12 199 GLN A O 1
ATOM 1616 N N . LYS A 1 200 ? 0.238 -16.620 19.297 1.00 94.88 200 LYS A N 1
ATOM 1617 C CA . LYS A 1 200 ? -0.076 -15.568 20.281 1.00 94.88 200 LYS A CA 1
ATOM 1618 C C . LYS A 1 200 ? 0.149 -14.142 19.751 1.00 94.88 200 LYS A C 1
ATOM 1620 O O . LYS A 1 200 ? -0.433 -13.204 20.283 1.00 94.88 200 LYS A O 1
ATOM 1625 N N . LEU A 1 201 ? 0.999 -13.969 18.732 1.00 95.56 201 LEU A N 1
ATOM 1626 C CA . LEU A 1 201 ? 1.288 -12.675 18.098 1.00 95.56 201 LEU A CA 1
ATOM 1627 C C . LEU A 1 201 ? 0.330 -12.338 16.943 1.00 95.56 201 LEU A C 1
ATOM 1629 O O . LEU A 1 201 ? 0.553 -11.363 16.216 1.00 95.56 201 LEU A O 1
ATOM 1633 N N . PHE A 1 202 ? -0.710 -13.149 16.739 1.00 95.31 202 PHE A N 1
ATOM 1634 C CA . PHE A 1 202 ? -1.662 -12.963 15.655 1.00 95.31 202 PHE A CA 1
ATOM 1635 C C . PHE A 1 202 ? -2.515 -11.722 15.881 1.00 95.31 202 PHE A C 1
ATOM 1637 O O . PHE A 1 202 ? -3.037 -11.469 16.967 1.00 95.31 202 PHE A O 1
ATOM 1644 N N . SER A 1 203 ? -2.693 -10.959 14.813 1.00 94.12 203 SER A N 1
ATOM 1645 C CA . SER A 1 203 ? -3.587 -9.823 14.748 1.00 94.12 203 SER A CA 1
ATOM 1646 C C . SER A 1 203 ? -4.242 -9.808 13.378 1.00 94.12 203 SER A C 1
ATOM 1648 O O . SER A 1 203 ? -3.577 -9.569 12.373 1.00 94.12 203 SER A O 1
ATOM 1650 N N . SER A 1 204 ? -5.562 -9.984 13.343 1.00 91.50 204 SER A N 1
ATOM 1651 C CA . SER A 1 204 ? -6.335 -9.905 12.097 1.00 91.50 204 SER A CA 1
ATOM 1652 C C . SER A 1 204 ? -6.100 -8.589 11.350 1.00 91.50 204 SER A C 1
ATOM 1654 O O . SER A 1 204 ? -6.018 -8.575 10.131 1.00 91.50 204 SER A O 1
ATOM 1656 N N . ALA A 1 205 ? -5.892 -7.481 12.069 1.00 89.69 205 ALA A N 1
ATOM 1657 C CA . ALA A 1 205 ? -5.588 -6.189 11.460 1.00 89.69 205 ALA A CA 1
ATOM 1658 C C . ALA A 1 205 ? -4.269 -6.184 10.661 1.00 89.69 205 ALA A C 1
ATOM 1660 O O . ALA A 1 205 ? -4.164 -5.439 9.686 1.00 89.69 205 ALA A O 1
ATOM 1661 N N . LYS A 1 206 ? -3.285 -6.996 11.075 1.00 94.88 206 LYS A N 1
ATOM 1662 C CA . LYS A 1 206 ? -1.939 -7.100 10.485 1.00 94.88 206 LYS A CA 1
ATOM 1663 C C . LYS A 1 206 ? -1.800 -8.221 9.460 1.00 94.88 206 LYS A C 1
ATOM 1665 O O . LYS A 1 206 ? -0.701 -8.409 8.932 1.00 94.88 206 LYS A O 1
ATOM 1670 N N . GLN A 1 207 ? -2.868 -8.971 9.217 1.00 96.06 207 GLN A N 1
ATOM 1671 C CA . GLN A 1 207 ? -2.859 -10.010 8.207 1.00 96.06 207 GLN A CA 1
ATOM 1672 C C . GLN A 1 207 ? -2.683 -9.387 6.819 1.00 96.06 207 GLN A C 1
ATOM 1674 O O . GLN A 1 207 ? -3.201 -8.302 6.542 1.00 96.06 207 GLN A O 1
ATOM 1679 N N . VAL A 1 208 ? -1.896 -10.064 5.988 1.00 97.62 208 VAL A N 1
ATOM 1680 C CA . VAL A 1 208 ? -1.650 -9.691 4.597 1.00 97.62 208 VAL A CA 1
ATOM 1681 C C . VAL A 1 208 ? -2.805 -10.193 3.737 1.00 97.62 208 VAL A C 1
ATOM 1683 O O . VAL A 1 208 ? -3.093 -11.390 3.717 1.00 97.62 208 VAL A O 1
ATOM 1686 N N . HIS A 1 209 ? -3.435 -9.279 3.007 1.00 96.75 209 HIS A N 1
ATOM 1687 C CA . HIS A 1 209 ? -4.577 -9.564 2.144 1.00 96.75 209 HIS A CA 1
ATOM 1688 C C . HIS A 1 209 ? -4.301 -9.190 0.696 1.00 96.75 209 HIS A C 1
ATOM 1690 O O . HIS A 1 209 ? -3.444 -8.356 0.391 1.00 96.75 209 HIS A O 1
ATOM 1696 N N . LYS A 1 210 ? -5.073 -9.781 -0.216 1.00 97.44 210 LYS A N 1
ATOM 1697 C CA . LYS A 1 210 ? -5.140 -9.316 -1.598 1.00 97.44 210 LYS A CA 1
ATOM 1698 C C . LYS A 1 210 ? -5.398 -7.805 -1.626 1.00 97.44 210 LYS A C 1
ATOM 1700 O O . LYS A 1 210 ? -6.194 -7.297 -0.844 1.00 97.44 210 LYS A O 1
ATOM 1705 N N . ASN A 1 211 ? -4.762 -7.118 -2.573 1.00 97.50 211 ASN A N 1
ATOM 1706 C CA . ASN A 1 211 ? -4.789 -5.665 -2.765 1.00 97.50 211 ASN A CA 1
ATOM 1707 C C . ASN A 1 211 ? -3.994 -4.844 -1.737 1.00 97.50 211 ASN A C 1
ATOM 1709 O O . ASN A 1 211 ? -3.919 -3.624 -1.891 1.00 97.50 211 ASN A O 1
ATOM 1713 N N . ASP A 1 212 ? -3.355 -5.470 -0.744 1.00 98.19 212 ASP A N 1
ATOM 1714 C CA . ASP A 1 212 ? -2.397 -4.766 0.105 1.00 98.19 212 ASP A CA 1
ATOM 1715 C C . ASP A 1 212 ? -1.166 -4.339 -0.718 1.00 98.19 212 ASP A C 1
ATOM 1717 O O . ASP A 1 212 ? -0.662 -5.075 -1.576 1.00 98.19 212 ASP A O 1
ATOM 1721 N N . ILE A 1 213 ? -0.655 -3.141 -0.429 1.00 98.38 213 ILE A N 1
ATOM 1722 C CA . ILE A 1 213 ? 0.640 -2.670 -0.926 1.00 98.38 213 ILE A CA 1
ATOM 1723 C C . ILE A 1 213 ? 1.633 -2.779 0.225 1.00 98.38 213 ILE A C 1
ATOM 1725 O O . ILE A 1 213 ? 1.422 -2.210 1.294 1.00 98.38 213 ILE A O 1
ATOM 1729 N N . ILE A 1 214 ? 2.725 -3.505 0.022 1.00 97.81 214 ILE A N 1
ATOM 1730 C CA . ILE A 1 214 ? 3.763 -3.688 1.035 1.00 97.81 214 ILE A CA 1
ATOM 1731 C C . ILE A 1 214 ? 4.933 -2.774 0.713 1.00 97.81 214 ILE A C 1
ATOM 1733 O O . ILE A 1 214 ? 5.468 -2.835 -0.390 1.00 97.81 214 ILE A O 1
ATOM 1737 N N . ILE A 1 215 ? 5.364 -1.973 1.682 1.00 96.25 215 ILE A N 1
ATOM 1738 C CA . ILE A 1 215 ? 6.569 -1.139 1.584 1.00 96.25 215 ILE A CA 1
ATOM 1739 C C . ILE A 1 215 ? 7.561 -1.514 2.681 1.00 96.25 215 ILE A C 1
ATOM 1741 O O . ILE A 1 215 ? 7.168 -1.995 3.748 1.00 96.25 215 ILE A O 1
ATOM 1745 N N . THR A 1 216 ? 8.851 -1.293 2.432 1.00 92.50 216 THR A N 1
ATOM 1746 C CA . THR A 1 216 ? 9.926 -1.650 3.368 1.00 92.50 216 THR A CA 1
ATOM 1747 C C . THR A 1 216 ? 10.821 -0.462 3.692 1.00 92.50 216 THR A C 1
ATOM 1749 O O . THR A 1 216 ? 11.164 0.332 2.819 1.00 92.50 216 THR A O 1
ATOM 1752 N N . SER A 1 217 ? 11.253 -0.384 4.948 1.00 86.31 217 SER A N 1
ATOM 1753 C CA . SER A 1 217 ? 12.473 0.335 5.315 1.00 86.31 217 SER A CA 1
ATOM 1754 C C . SER A 1 217 ? 13.704 -0.455 4.857 1.00 86.31 217 SER A C 1
ATOM 1756 O O . SER A 1 217 ? 13.640 -1.680 4.712 1.00 86.31 217 SER A O 1
ATOM 1758 N N . THR A 1 218 ? 14.828 0.224 4.641 1.00 82.06 218 THR A N 1
ATOM 1759 C CA . THR A 1 218 ? 16.068 -0.386 4.127 1.00 82.06 218 THR A CA 1
ATOM 1760 C C . THR A 1 218 ? 17.299 0.349 4.653 1.00 82.06 218 THR A C 1
ATOM 1762 O O . THR A 1 218 ? 17.221 1.537 4.936 1.00 82.06 218 THR A O 1
ATOM 1765 N N . ASN A 1 219 ? 18.442 -0.325 4.766 1.00 79.75 219 ASN A N 1
ATOM 1766 C CA . ASN A 1 219 ? 19.736 0.337 5.006 1.00 79.75 219 ASN A CA 1
ATOM 1767 C C . ASN A 1 219 ? 20.452 0.697 3.696 1.00 79.75 219 ASN A C 1
ATOM 1769 O O . ASN A 1 219 ? 21.506 1.320 3.706 1.00 79.75 219 ASN A O 1
ATOM 1773 N N . ASP A 1 220 ? 19.899 0.253 2.573 1.00 81.19 220 ASP A N 1
ATOM 1774 C CA . ASP A 1 220 ? 20.484 0.380 1.249 1.00 81.19 220 ASP A CA 1
ATOM 1775 C C . ASP A 1 220 ? 19.643 1.332 0.400 1.00 81.19 220 ASP A C 1
ATOM 1777 O O . ASP A 1 220 ? 18.452 1.083 0.176 1.00 81.19 220 ASP A O 1
ATOM 1781 N N . ILE A 1 221 ? 20.284 2.401 -0.074 1.00 77.56 221 ILE A N 1
ATOM 1782 C CA . ILE A 1 221 ? 19.676 3.412 -0.936 1.00 77.56 221 ILE A CA 1
ATOM 1783 C C . ILE A 1 221 ? 19.161 2.803 -2.241 1.00 77.56 221 ILE A C 1
ATOM 1785 O O . ILE A 1 221 ? 18.105 3.210 -2.721 1.00 77.56 221 ILE A O 1
ATOM 1789 N N . ASP A 1 222 ? 19.819 1.762 -2.759 1.00 77.06 222 ASP A N 1
ATOM 1790 C CA . ASP A 1 222 ? 19.378 1.076 -3.970 1.00 77.06 222 ASP A CA 1
ATOM 1791 C C . ASP A 1 222 ? 18.086 0.293 -3.738 1.00 77.06 222 ASP A C 1
ATOM 1793 O O . ASP A 1 222 ? 17.392 -0.043 -4.692 1.00 77.06 222 ASP A O 1
ATOM 1797 N N . ASN A 1 223 ? 17.709 0.004 -2.495 1.00 81.50 223 ASN A N 1
ATOM 1798 C CA . ASN A 1 223 ? 16.457 -0.666 -2.150 1.00 81.50 223 ASN A CA 1
ATOM 1799 C C . ASN A 1 223 ? 15.431 0.281 -1.512 1.00 81.50 223 ASN A C 1
ATOM 1801 O O . ASN A 1 223 ? 14.433 -0.182 -0.951 1.00 81.50 223 ASN A O 1
ATOM 1805 N N . ILE A 1 224 ? 15.650 1.598 -1.585 1.00 86.31 224 ILE A N 1
ATOM 1806 C CA . ILE A 1 224 ? 14.686 2.576 -1.082 1.00 86.31 224 ILE A CA 1
ATOM 1807 C C . ILE A 1 224 ? 13.396 2.534 -1.900 1.00 86.31 224 ILE A C 1
ATOM 1809 O O . ILE A 1 224 ? 13.413 2.181 -3.078 1.00 86.31 224 ILE A O 1
ATOM 1813 N N . ALA A 1 225 ? 12.268 2.865 -1.264 1.00 88.00 225 ALA A N 1
ATOM 1814 C CA . ALA A 1 225 ? 10.951 2.904 -1.905 1.00 88.00 225 ALA A CA 1
ATOM 1815 C C . ALA A 1 225 ? 10.522 1.565 -2.544 1.00 88.00 225 ALA A C 1
ATOM 1817 O O . ALA A 1 225 ? 9.558 1.499 -3.304 1.00 88.00 225 ALA A O 1
ATOM 1818 N N . LYS A 1 226 ? 11.214 0.469 -2.217 1.00 92.06 226 LYS A N 1
ATOM 1819 C CA . LYS A 1 226 ? 10.892 -0.866 -2.702 1.00 92.06 226 LYS A CA 1
ATOM 1820 C C . LYS A 1 226 ? 9.505 -1.271 -2.195 1.00 92.06 226 LYS A C 1
ATOM 1822 O O . LYS A 1 226 ? 9.234 -1.237 -0.991 1.00 92.06 226 LYS A O 1
ATOM 1827 N N . CYS A 1 227 ? 8.648 -1.676 -3.126 1.00 95.44 227 CYS A N 1
ATOM 1828 C CA . CYS A 1 227 ? 7.255 -2.008 -2.866 1.00 95.44 227 CYS A CA 1
ATOM 1829 C C . CYS A 1 227 ? 6.839 -3.319 -3.550 1.00 95.44 227 CYS A C 1
ATOM 1831 O O . CYS A 1 227 ? 7.425 -3.717 -4.560 1.00 95.44 227 CYS A O 1
ATOM 1833 N N . ALA A 1 228 ? 5.820 -3.976 -2.996 1.00 97.44 228 ALA A N 1
ATOM 1834 C CA . ALA A 1 228 ? 5.140 -5.114 -3.607 1.00 97.44 228 ALA A CA 1
ATOM 1835 C C . ALA A 1 228 ? 3.624 -4.926 -3.600 1.00 97.44 228 ALA A C 1
ATOM 1837 O O . ALA A 1 228 ? 3.066 -4.357 -2.661 1.00 97.44 228 ALA A O 1
ATOM 1838 N N . PHE A 1 229 ? 2.967 -5.480 -4.613 1.00 98.00 229 PHE A N 1
ATOM 1839 C CA . PHE A 1 229 ? 1.522 -5.637 -4.668 1.00 98.00 229 PHE A CA 1
ATOM 1840 C C . PHE A 1 229 ? 1.126 -7.071 -4.324 1.00 98.00 229 PHE A C 1
ATOM 1842 O O . PHE A 1 229 ? 1.645 -8.041 -4.889 1.00 98.00 229 PHE A O 1
ATOM 1849 N N . VAL A 1 230 ? 0.173 -7.219 -3.411 1.00 98.00 230 VAL A N 1
ATOM 1850 C CA . VAL A 1 230 ? -0.331 -8.528 -3.003 1.00 98.00 230 VAL A CA 1
ATOM 1851 C C . VAL A 1 230 ? -1.466 -8.948 -3.935 1.00 98.00 230 VAL A C 1
ATOM 1853 O O . VAL A 1 230 ? -2.607 -8.510 -3.814 1.00 98.00 230 VAL A O 1
ATOM 1856 N N . ASN A 1 231 ? -1.155 -9.820 -4.895 1.00 95.69 231 ASN A N 1
ATOM 1857 C CA . ASN A 1 231 ? -2.115 -10.261 -5.915 1.00 95.69 231 ASN A CA 1
ATOM 1858 C C . ASN A 1 231 ? -3.154 -11.284 -5.410 1.00 95.69 231 ASN A C 1
ATOM 1860 O O . ASN A 1 231 ? -4.190 -11.476 -6.053 1.00 95.69 231 ASN A O 1
ATOM 1864 N N . LYS A 1 232 ? -2.886 -11.950 -4.284 1.00 95.38 232 LYS A N 1
ATOM 1865 C CA . LYS A 1 232 ? -3.734 -12.992 -3.690 1.00 95.38 232 LYS A CA 1
ATOM 1866 C C . LYS A 1 232 ? -3.606 -12.980 -2.173 1.00 95.38 232 LYS A C 1
ATOM 1868 O O . LYS A 1 232 ? -2.553 -12.604 -1.666 1.00 95.38 232 LYS A O 1
ATOM 1873 N N . ASP A 1 233 ? -4.647 -13.423 -1.479 1.00 94.56 233 ASP A N 1
ATOM 1874 C CA . ASP A 1 233 ? -4.586 -13.598 -0.032 1.00 94.56 233 ASP A CA 1
ATOM 1875 C C . ASP A 1 233 ? -3.483 -14.587 0.354 1.00 94.56 233 ASP A C 1
ATOM 1877 O O . ASP A 1 233 ? -3.169 -15.528 -0.386 1.00 94.56 233 ASP A O 1
ATOM 1881 N N . VAL A 1 234 ? -2.871 -14.338 1.511 1.00 92.44 234 VAL A N 1
ATOM 1882 C CA . VAL A 1 234 ? -1.838 -15.202 2.076 1.00 92.44 234 VAL A CA 1
ATOM 1883 C C . VAL A 1 234 ? -2.290 -15.630 3.463 1.00 92.44 234 VAL A C 1
ATOM 1885 O O . VAL A 1 234 ? -2.365 -14.826 4.395 1.00 92.44 234 VAL A O 1
ATOM 1888 N N . ASP A 1 235 ? -2.599 -16.915 3.595 1.00 90.38 235 ASP A N 1
ATOM 1889 C CA . ASP A 1 235 ? -3.114 -17.464 4.841 1.00 90.38 235 ASP A CA 1
ATOM 1890 C C . ASP A 1 235 ? -2.088 -17.358 5.968 1.00 90.38 235 ASP A C 1
ATOM 1892 O O . ASP A 1 235 ? -0.904 -17.665 5.806 1.00 90.38 235 ASP A O 1
ATOM 1896 N N . ASN A 1 236 ? -2.575 -16.921 7.132 1.00 93.00 236 ASN A N 1
ATOM 1897 C CA . ASN A 1 236 ? -1.808 -16.781 8.369 1.00 93.00 236 ASN A CA 1
ATOM 1898 C C . ASN A 1 236 ? -0.457 -16.055 8.193 1.00 93.00 236 ASN A C 1
ATOM 1900 O O . ASN A 1 236 ? 0.538 -16.422 8.823 1.00 93.00 236 ASN A O 1
ATOM 1904 N N . ALA A 1 237 ? -0.415 -15.030 7.336 1.00 96.62 237 ALA A N 1
ATOM 1905 C CA . ALA A 1 237 ? 0.778 -14.230 7.092 1.00 96.62 237 ALA A CA 1
ATOM 1906 C C . ALA A 1 237 ? 0.623 -12.791 7.596 1.00 96.62 237 ALA A C 1
ATOM 1908 O O . ALA A 1 237 ? -0.396 -12.139 7.375 1.00 96.62 237 ALA A O 1
ATOM 1909 N N . GLN A 1 238 ? 1.668 -12.284 8.246 1.00 97.75 238 GLN A N 1
ATOM 1910 C CA . GLN A 1 238 ? 1.821 -10.885 8.650 1.00 97.75 238 GLN A CA 1
ATOM 1911 C C . GLN A 1 238 ? 3.168 -10.358 8.147 1.00 97.75 238 GLN A C 1
ATOM 1913 O O . GLN A 1 238 ? 4.055 -11.119 7.775 1.00 97.75 238 GLN A O 1
ATOM 1918 N N . ILE A 1 239 ? 3.360 -9.045 8.168 1.00 97.19 239 ILE A N 1
ATOM 1919 C CA . ILE A 1 239 ? 4.649 -8.420 7.845 1.00 97.19 239 ILE A CA 1
ATOM 1920 C C . ILE A 1 239 ? 5.512 -8.193 9.095 1.00 97.19 239 ILE A C 1
ATOM 1922 O O . ILE A 1 239 ? 4.997 -7.964 10.190 1.00 97.19 239 ILE A O 1
ATOM 1926 N N . GLY A 1 240 ? 6.834 -8.220 8.943 1.00 95.75 240 GLY A N 1
ATOM 1927 C CA . GLY A 1 240 ? 7.792 -7.906 10.006 1.00 95.75 240 GLY A CA 1
ATOM 1928 C C . GLY A 1 240 ? 7.855 -6.410 10.334 1.00 95.75 240 GLY A C 1
ATOM 1929 O O . GLY A 1 240 ? 7.409 -5.569 9.558 1.00 95.75 240 GLY A O 1
ATOM 1930 N N . ALA A 1 241 ? 8.437 -6.058 11.484 1.00 93.62 241 ALA A N 1
ATOM 1931 C CA . ALA A 1 241 ? 8.443 -4.693 12.034 1.00 93.62 241 ALA A CA 1
ATOM 1932 C C . ALA A 1 241 ? 8.972 -3.582 11.094 1.00 93.62 241 ALA A C 1
ATOM 1934 O O . ALA A 1 241 ? 8.550 -2.428 11.213 1.00 93.62 241 ALA A O 1
ATOM 1935 N N . PHE A 1 242 ? 9.865 -3.922 10.160 1.00 91.81 242 PHE A N 1
ATOM 1936 C CA . PHE A 1 242 ? 10.461 -2.988 9.191 1.00 91.81 242 PHE A CA 1
ATOM 1937 C C . PHE A 1 242 ? 9.627 -2.774 7.925 1.00 91.81 242 PHE A C 1
ATOM 1939 O O . PHE A 1 242 ? 10.014 -1.994 7.058 1.00 91.81 242 PHE A O 1
ATOM 1946 N N . LEU A 1 243 ? 8.496 -3.463 7.804 1.00 94.69 243 LEU A N 1
ATOM 1947 C CA . LEU A 1 243 ? 7.568 -3.306 6.695 1.00 94.69 243 LEU A CA 1
ATOM 1948 C C . LEU A 1 243 ? 6.335 -2.519 7.153 1.00 94.69 243 LEU A C 1
ATOM 1950 O O . LEU A 1 243 ? 6.030 -2.415 8.351 1.00 94.69 243 LEU A O 1
ATOM 1954 N N . ARG A 1 244 ? 5.604 -1.975 6.185 1.00 96.12 244 ARG A N 1
ATOM 1955 C CA . ARG A 1 244 ? 4.253 -1.438 6.365 1.00 96.12 244 ARG A CA 1
ATOM 1956 C C . ARG A 1 244 ? 3.338 -2.018 5.299 1.00 96.12 244 ARG A C 1
ATOM 1958 O O . ARG A 1 244 ? 3.762 -2.201 4.161 1.00 96.12 244 ARG A O 1
ATOM 1965 N N . ILE A 1 245 ? 2.094 -2.274 5.684 1.00 97.69 245 ILE A N 1
ATOM 1966 C CA . ILE A 1 245 ? 1.001 -2.455 4.731 1.00 97.69 245 ILE A CA 1
ATOM 1967 C C . ILE A 1 245 ? 0.379 -1.078 4.518 1.00 97.69 245 ILE A C 1
ATOM 1969 O O . ILE A 1 245 ? 0.029 -0.409 5.490 1.00 97.69 245 ILE A O 1
ATOM 1973 N N . VAL A 1 246 ? 0.229 -0.671 3.266 1.00 97.94 246 VAL A N 1
ATOM 1974 C CA . VAL A 1 246 ? -0.612 0.447 2.845 1.00 97.94 246 VAL A CA 1
ATOM 1975 C C . VAL A 1 246 ? -1.883 -0.165 2.265 1.00 97.94 246 VAL A C 1
ATOM 1977 O O . VAL A 1 246 ? -1.883 -0.692 1.151 1.00 97.94 246 VAL A O 1
ATOM 1980 N N . ARG A 1 247 ? -2.954 -0.150 3.058 1.00 96.88 247 ARG A N 1
ATOM 1981 C CA . ARG A 1 247 ? -4.250 -0.727 2.700 1.00 96.88 247 ARG A CA 1
ATOM 1982 C C . ARG A 1 247 ? -5.144 0.365 2.141 1.00 96.88 247 ARG A C 1
ATOM 1984 O O . ARG A 1 247 ? -5.496 1.303 2.854 1.00 96.88 247 ARG A O 1
ATOM 1991 N N . ILE A 1 248 ? -5.461 0.266 0.857 1.00 96.56 248 ILE A N 1
ATOM 1992 C CA . ILE A 1 248 ? -6.247 1.274 0.141 1.00 96.56 248 ILE A CA 1
ATOM 1993 C C . ILE A 1 248 ? -7.732 1.106 0.468 1.00 96.56 248 ILE A C 1
ATOM 1995 O O . ILE A 1 248 ? -8.205 -0.015 0.645 1.00 96.56 248 ILE A O 1
ATOM 1999 N N . SER A 1 249 ? -8.452 2.225 0.563 1.00 92.62 249 SER A N 1
ATOM 2000 C CA . SER A 1 249 ? -9.911 2.229 0.702 1.00 92.62 249 SER A CA 1
ATOM 2001 C C . SER A 1 249 ? -10.564 1.397 -0.404 1.00 92.62 249 SER A C 1
ATOM 2003 O O . SER A 1 249 ? -10.178 1.500 -1.565 1.00 92.62 249 SER A O 1
ATOM 2005 N N . GLU A 1 250 ? -11.592 0.619 -0.062 1.00 90.06 250 GLU A N 1
ATOM 2006 C CA . GLU A 1 250 ? -12.338 -0.212 -1.021 1.00 90.06 250 GLU A CA 1
ATOM 2007 C C . GLU A 1 250 ? -13.016 0.611 -2.127 1.00 90.06 250 GLU A C 1
ATOM 2009 O O . GLU A 1 250 ? -13.311 0.090 -3.199 1.00 90.06 250 GLU A O 1
ATOM 2014 N N . SER A 1 251 ? -13.224 1.910 -1.890 1.00 88.44 251 SER A N 1
ATOM 2015 C CA . SER A 1 251 ? -13.735 2.854 -2.889 1.00 88.44 251 SER A CA 1
ATOM 2016 C C . SER A 1 251 ? -12.712 3.213 -3.974 1.00 88.44 251 SER A C 1
ATOM 2018 O O . SER A 1 251 ? -13.069 3.893 -4.929 1.00 88.44 251 SER A O 1
ATOM 2020 N N . LEU A 1 252 ? -11.447 2.797 -3.839 1.00 92.56 252 LEU A N 1
ATOM 2021 C CA . LEU A 1 252 ? -10.387 3.055 -4.811 1.00 92.56 252 LEU A CA 1
ATOM 2022 C C . LEU A 1 252 ? -9.792 1.751 -5.346 1.00 92.56 252 LEU A C 1
ATOM 2024 O O . LEU A 1 252 ? -9.638 0.749 -4.649 1.00 92.56 252 LEU A O 1
ATOM 2028 N N . ASN A 1 253 ? -9.355 1.792 -6.604 1.00 95.44 253 ASN A N 1
ATOM 2029 C CA . ASN A 1 253 ? -8.599 0.694 -7.184 1.00 95.44 253 ASN A CA 1
ATOM 2030 C C . ASN A 1 253 ? -7.179 0.660 -6.589 1.00 95.44 253 ASN A C 1
ATOM 2032 O O . ASN A 1 253 ? -6.309 1.447 -6.964 1.00 95.44 253 ASN A O 1
ATOM 2036 N N . ALA A 1 254 ? -6.922 -0.288 -5.688 1.00 97.31 254 ALA A N 1
ATOM 2037 C CA . ALA A 1 254 ? -5.616 -0.438 -5.049 1.00 97.31 254 ALA A CA 1
ATOM 2038 C C . ALA A 1 254 ? -4.467 -0.653 -6.048 1.00 97.31 254 ALA A C 1
ATOM 2040 O O . ALA A 1 254 ? -3.351 -0.196 -5.812 1.00 97.31 254 ALA A O 1
ATOM 2041 N N . LYS A 1 255 ? -4.732 -1.303 -7.190 1.00 95.75 255 LYS A N 1
ATOM 2042 C CA . LYS A 1 255 ? -3.720 -1.546 -8.226 1.00 95.75 255 LYS A CA 1
ATOM 2043 C C . LYS A 1 255 ? -3.336 -0.263 -8.965 1.00 95.75 255 LYS A C 1
ATOM 2045 O O . LYS A 1 255 ? -2.174 -0.101 -9.324 1.00 95.75 255 LYS A O 1
ATOM 2050 N N . TYR A 1 256 ? -4.278 0.667 -9.138 1.00 96.00 256 TYR A N 1
ATOM 2051 C CA . TYR A 1 256 ? -3.972 2.015 -9.626 1.00 96.00 256 TYR A CA 1
ATOM 2052 C C . TYR A 1 256 ? -3.010 2.734 -8.672 1.00 96.00 256 TYR A C 1
ATOM 2054 O O . TYR A 1 256 ? -1.961 3.208 -9.103 1.00 96.00 256 TYR A O 1
ATOM 2062 N N . VAL A 1 257 ? -3.309 2.735 -7.367 1.00 97.31 257 VAL A N 1
ATOM 2063 C CA . VAL A 1 257 ? -2.434 3.364 -6.364 1.00 97.31 257 VAL A CA 1
ATOM 2064 C C . VAL A 1 257 ? -1.073 2.670 -6.305 1.00 97.31 257 VAL A C 1
ATOM 2066 O O . VAL A 1 257 ? -0.044 3.334 -6.233 1.00 97.31 257 VAL A O 1
ATOM 2069 N N . PHE A 1 258 ? -1.033 1.342 -6.410 1.00 97.25 258 PHE A N 1
ATOM 2070 C CA . PHE A 1 258 ? 0.216 0.587 -6.488 1.00 97.25 258 PHE A CA 1
ATOM 2071 C C . PHE A 1 258 ? 1.121 1.054 -7.639 1.00 97.25 258 PHE A C 1
ATOM 2073 O O . PHE A 1 258 ? 2.326 1.182 -7.438 1.00 97.25 258 PHE A O 1
ATOM 2080 N N . PHE A 1 259 ? 0.577 1.377 -8.815 1.00 95.38 259 PHE A N 1
ATOM 2081 C CA . PHE A 1 259 ? 1.399 1.891 -9.914 1.00 95.38 259 PHE A CA 1
ATOM 2082 C C . PHE A 1 259 ? 2.048 3.247 -9.605 1.00 95.38 259 PHE A C 1
ATOM 2084 O O . PHE A 1 259 ? 3.115 3.543 -10.141 1.00 95.38 259 PHE A O 1
ATOM 2091 N N . ILE A 1 260 ? 1.479 4.034 -8.687 1.00 95.81 260 ILE A N 1
ATOM 2092 C CA . ILE A 1 260 ? 2.134 5.232 -8.146 1.00 95.81 260 ILE A CA 1
ATOM 2093 C C . ILE A 1 260 ? 3.345 4.818 -7.301 1.00 95.81 260 ILE A C 1
ATOM 2095 O O . ILE A 1 260 ? 4.431 5.354 -7.508 1.00 95.81 260 ILE A O 1
ATOM 2099 N N . PHE A 1 261 ? 3.203 3.821 -6.422 1.00 95.31 261 PHE A N 1
ATOM 2100 C CA . PHE A 1 261 ? 4.317 3.264 -5.637 1.00 95.31 261 PHE A CA 1
ATOM 2101 C C . PHE A 1 261 ? 5.409 2.615 -6.501 1.00 95.31 261 PHE A C 1
ATOM 2103 O O . PHE A 1 261 ? 6.576 2.637 -6.123 1.00 95.31 261 PHE A O 1
ATOM 2110 N N . ALA A 1 262 ? 5.057 2.035 -7.647 1.00 92.75 262 ALA A N 1
ATOM 2111 C CA . ALA A 1 262 ? 6.021 1.457 -8.586 1.00 92.75 262 ALA A CA 1
ATOM 2112 C C . ALA A 1 262 ? 6.724 2.518 -9.459 1.00 92.75 262 ALA A C 1
ATOM 2114 O O . ALA A 1 262 ? 7.702 2.224 -10.144 1.00 92.75 262 ALA A O 1
ATOM 2115 N N . SER A 1 263 ? 6.235 3.760 -9.459 1.00 91.88 263 SER A N 1
ATOM 2116 C CA . SER A 1 263 ? 6.749 4.817 -10.327 1.00 91.88 263 SER A CA 1
ATOM 2117 C C . SER A 1 263 ? 7.981 5.525 -9.751 1.00 91.88 263 SER A C 1
ATOM 2119 O O . SER A 1 263 ? 8.187 5.608 -8.538 1.00 91.88 263 SER A O 1
ATOM 2121 N N . ALA A 1 264 ? 8.758 6.152 -10.640 1.00 89.12 264 ALA A N 1
ATOM 2122 C CA . ALA A 1 264 ? 9.854 7.037 -10.242 1.00 89.12 264 ALA A CA 1
ATOM 2123 C C . ALA A 1 264 ? 9.374 8.229 -9.391 1.00 89.12 264 ALA A C 1
ATOM 2125 O O . ALA A 1 264 ? 10.141 8.755 -8.596 1.00 89.12 264 ALA A O 1
ATOM 2126 N N . PHE A 1 265 ? 8.105 8.631 -9.527 1.00 92.56 265 PHE A N 1
ATOM 2127 C CA . PHE A 1 265 ? 7.517 9.710 -8.739 1.00 92.56 265 PHE A CA 1
ATOM 2128 C C . PHE A 1 265 ? 7.540 9.398 -7.233 1.00 92.56 265 PHE A C 1
ATOM 2130 O O . PHE A 1 265 ? 7.997 10.223 -6.442 1.00 92.56 265 PHE A O 1
ATOM 2137 N N . TYR A 1 266 ? 7.135 8.187 -6.838 1.00 94.06 266 TYR A N 1
ATOM 2138 C CA . TYR A 1 266 ? 7.215 7.750 -5.443 1.00 94.06 266 TYR A CA 1
ATOM 2139 C C . TYR A 1 266 ? 8.663 7.563 -4.972 1.00 94.06 266 TYR A C 1
ATOM 2141 O O . TYR A 1 266 ? 9.015 7.999 -3.875 1.00 94.06 266 TYR A O 1
ATOM 2149 N N . GLU A 1 267 ? 9.508 6.952 -5.809 1.00 90.81 267 GLU A N 1
ATOM 2150 C CA . GLU A 1 267 ? 10.930 6.734 -5.512 1.00 90.81 267 GLU A CA 1
ATOM 2151 C C . GLU A 1 267 ? 11.638 8.059 -5.182 1.00 90.81 267 GLU A C 1
ATOM 2153 O O . GLU A 1 267 ? 12.248 8.185 -4.118 1.00 90.81 267 GLU A O 1
ATOM 2158 N N . THR A 1 268 ? 11.481 9.075 -6.038 1.00 90.12 268 THR A N 1
ATOM 2159 C CA . THR A 1 268 ? 12.054 10.412 -5.834 1.00 90.12 268 THR A CA 1
ATOM 2160 C C . THR A 1 268 ? 11.477 11.100 -4.599 1.00 90.12 268 THR A C 1
ATOM 2162 O O . THR A 1 268 ? 12.237 11.661 -3.812 1.00 90.12 268 THR A O 1
ATOM 2165 N N . TYR A 1 269 ? 10.161 11.019 -4.377 1.00 92.62 269 TYR A N 1
ATOM 2166 C CA . TYR A 1 269 ? 9.534 11.596 -3.185 1.00 92.62 269 TYR A CA 1
ATOM 2167 C C . TYR A 1 269 ? 10.142 11.033 -1.892 1.00 92.62 269 TYR A C 1
ATOM 2169 O O . TYR A 1 269 ? 10.573 11.792 -1.023 1.00 92.62 269 TYR A O 1
ATOM 2177 N N . ILE A 1 270 ? 10.241 9.704 -1.779 1.00 92.31 270 ILE A N 1
ATOM 2178 C CA . ILE A 1 270 ? 10.802 9.063 -0.586 1.00 92.31 270 ILE A CA 1
ATOM 2179 C C . ILE A 1 270 ? 12.284 9.395 -0.422 1.00 92.31 270 ILE A C 1
ATOM 2181 O O . ILE A 1 270 ? 12.707 9.671 0.701 1.00 92.31 270 ILE A O 1
ATOM 2185 N N . GLN A 1 271 ? 13.061 9.417 -1.509 1.00 89.44 271 GLN A N 1
ATOM 2186 C CA . GLN A 1 271 ? 14.464 9.836 -1.471 1.00 89.44 271 GLN A CA 1
ATOM 2187 C C . GLN A 1 271 ? 14.610 11.248 -0.891 1.00 89.44 271 GLN A C 1
ATOM 2189 O O . GLN A 1 271 ? 15.422 11.448 0.013 1.00 89.44 271 GLN A O 1
ATOM 2194 N N . CYS A 1 272 ? 13.788 12.206 -1.325 1.00 88.75 272 CYS A N 1
ATOM 2195 C CA . CYS A 1 272 ? 13.780 13.558 -0.764 1.00 88.75 272 CYS A CA 1
ATOM 2196 C C . CYS A 1 272 ? 13.394 13.575 0.724 1.00 88.75 272 CYS A C 1
ATOM 2198 O O . CYS A 1 272 ? 14.041 14.269 1.502 1.00 88.75 272 CYS A O 1
ATOM 2200 N N . CYS A 1 273 ? 12.395 12.791 1.145 1.00 89.19 273 CYS A N 1
ATOM 2201 C CA . CYS A 1 273 ? 11.971 12.733 2.549 1.00 89.19 273 CYS A CA 1
ATOM 2202 C C . CYS A 1 273 ? 13.025 12.137 3.493 1.00 89.19 273 CYS A C 1
ATOM 2204 O O . CYS A 1 273 ? 13.062 12.492 4.672 1.00 89.19 273 CYS A O 1
ATOM 2206 N N . VAL A 1 274 ? 13.849 11.197 3.018 1.00 85.12 274 VAL A N 1
ATOM 2207 C CA . VAL A 1 274 ? 14.902 10.590 3.851 1.00 85.12 274 VAL A CA 1
ATOM 2208 C C . VAL A 1 274 ? 16.226 11.351 3.785 1.00 85.12 274 VAL A C 1
ATOM 2210 O O . VAL A 1 274 ? 17.025 11.238 4.720 1.00 85.12 274 VAL A O 1
ATOM 2213 N N . SER A 1 275 ? 16.459 12.120 2.715 1.00 72.75 275 SER A N 1
ATOM 2214 C CA . SER A 1 275 ? 17.672 12.918 2.513 1.00 72.75 275 SER A CA 1
ATOM 2215 C C . SER A 1 275 ? 17.842 13.910 3.667 1.00 72.75 275 SER A C 1
ATOM 2217 O O . SER A 1 275 ? 16.984 14.753 3.903 1.00 72.75 275 SER A O 1
ATOM 2219 N N . GLY A 1 276 ? 18.935 13.777 4.426 1.00 64.12 276 GLY A N 1
ATOM 2220 C CA . GLY A 1 276 ? 19.202 14.557 5.646 1.00 64.12 276 GLY A CA 1
ATOM 2221 C C . GLY A 1 276 ? 18.989 13.796 6.962 1.00 64.12 276 GLY A C 1
ATOM 2222 O O . GLY A 1 276 ? 19.284 14.324 8.032 1.00 64.12 276 GLY A O 1
ATOM 2223 N N . THR A 1 277 ? 18.532 12.541 6.917 1.00 62.25 277 THR A N 1
ATOM 2224 C CA . THR A 1 277 ? 18.458 11.690 8.115 1.00 62.25 277 THR A CA 1
ATOM 2225 C C . THR A 1 277 ? 19.828 11.063 8.402 1.00 62.25 277 THR A C 1
ATOM 2227 O O . THR A 1 277 ? 20.348 10.325 7.575 1.00 62.25 277 THR A O 1
ATOM 2230 N N . VAL A 1 278 ? 20.392 11.273 9.598 1.00 59.22 278 VAL A N 1
ATOM 2231 C CA . VAL A 1 278 ? 21.695 10.705 10.040 1.00 59.22 278 VAL A CA 1
ATOM 2232 C C . VAL A 1 278 ? 21.603 9.202 10.393 1.00 59.22 278 VAL A C 1
ATOM 2234 O O . VAL A 1 278 ? 22.444 8.652 11.097 1.00 59.22 278 VAL A O 1
ATOM 2237 N N . SER A 1 279 ? 20.539 8.513 9.973 1.00 62.16 279 SER A N 1
ATOM 2238 C CA . SER A 1 279 ? 20.297 7.116 10.346 1.00 62.16 279 SER A CA 1
ATOM 2239 C C . SER A 1 279 ? 20.880 6.167 9.308 1.00 62.16 279 SER A C 1
ATOM 2241 O O . SER A 1 279 ? 20.649 6.337 8.115 1.00 62.16 279 SER A O 1
ATOM 2243 N N . SER A 1 280 ? 21.561 5.117 9.772 1.00 69.31 280 SER A N 1
ATOM 2244 C CA . SER A 1 280 ? 21.992 3.993 8.932 1.00 69.31 280 SER A CA 1
ATOM 2245 C C . SER A 1 280 ? 20.823 3.180 8.356 1.00 69.31 280 SER A C 1
ATOM 2247 O O . SER A 1 280 ? 21.022 2.425 7.409 1.00 69.31 280 SER A O 1
ATOM 2249 N N . LEU A 1 281 ? 19.613 3.342 8.909 1.00 74.19 281 LEU A N 1
ATOM 2250 C CA . LEU A 1 281 ? 18.370 2.755 8.416 1.00 74.19 281 LEU A CA 1
ATOM 2251 C C . LEU A 1 281 ? 17.478 3.851 7.821 1.00 74.19 281 LEU A C 1
ATOM 2253 O O . LEU A 1 281 ? 16.938 4.704 8.532 1.00 74.19 281 LEU A O 1
ATOM 2257 N N . LEU A 1 282 ? 17.258 3.781 6.512 1.00 81.56 282 LEU A N 1
ATOM 2258 C CA . LEU A 1 282 ? 16.336 4.632 5.766 1.00 81.56 282 LEU A CA 1
ATOM 2259 C C . LEU A 1 282 ? 14.903 4.159 6.032 1.00 81.56 282 LEU A C 1
ATOM 2261 O O . LEU A 1 282 ? 14.327 3.330 5.321 1.00 81.56 282 LEU A O 1
ATOM 2265 N N . ASN A 1 283 ? 14.340 4.662 7.129 1.00 81.62 283 ASN A N 1
ATOM 2266 C CA . ASN A 1 283 ? 12.983 4.348 7.544 1.00 81.62 283 ASN A CA 1
ATOM 2267 C C . ASN A 1 283 ? 11.946 5.169 6.778 1.00 81.62 283 ASN A C 1
ATOM 2269 O O . ASN A 1 283 ? 11.961 6.401 6.818 1.00 81.62 283 ASN A O 1
ATOM 2273 N N . ILE A 1 284 ? 10.969 4.479 6.192 1.00 86.75 284 ILE A N 1
ATOM 2274 C CA . ILE A 1 284 ? 9.782 5.126 5.637 1.00 86.75 284 ILE A CA 1
ATOM 2275 C C . ILE A 1 284 ? 8.795 5.369 6.783 1.00 86.75 284 ILE A C 1
ATOM 2277 O O . ILE A 1 284 ? 8.170 4.439 7.298 1.00 86.75 284 ILE A O 1
ATOM 2281 N N . ARG A 1 285 ? 8.701 6.625 7.232 1.00 88.69 285 ARG A N 1
ATOM 2282 C CA . ARG A 1 285 ? 7.781 7.028 8.304 1.00 88.69 285 ARG A CA 1
ATOM 2283 C C . ARG A 1 285 ? 6.346 7.061 7.784 1.00 88.69 285 ARG A C 1
ATOM 2285 O O . ARG A 1 285 ? 6.108 7.442 6.641 1.00 88.69 285 ARG A O 1
ATOM 2292 N N . ASP A 1 286 ? 5.394 6.747 8.662 1.00 92.25 286 ASP A N 1
ATOM 2293 C CA . ASP A 1 286 ? 3.962 6.792 8.339 1.00 92.25 286 ASP A CA 1
ATOM 2294 C C . ASP A 1 286 ? 3.553 8.191 7.827 1.00 92.25 286 ASP A C 1
ATOM 2296 O O . ASP A 1 286 ? 2.739 8.312 6.920 1.00 92.25 286 ASP A O 1
ATOM 2300 N N . GLU A 1 287 ? 4.166 9.252 8.360 1.00 94.06 287 GLU A N 1
ATOM 2301 C CA . GLU A 1 287 ? 3.953 10.640 7.932 1.00 94.06 287 GLU A CA 1
ATOM 2302 C C . GLU A 1 287 ? 4.298 10.882 6.456 1.00 94.06 287 GLU A C 1
ATOM 2304 O O . GLU A 1 287 ? 3.545 11.564 5.768 1.00 94.06 287 GLU A O 1
ATOM 2309 N N . TYR A 1 288 ? 5.384 10.291 5.948 1.00 94.31 288 TYR A N 1
ATOM 2310 C CA . TYR A 1 288 ? 5.783 10.453 4.546 1.00 94.31 288 TYR A CA 1
ATOM 2311 C C . TYR A 1 288 ? 4.721 9.853 3.624 1.00 94.31 288 TYR A C 1
ATOM 2313 O O . TYR A 1 288 ? 4.326 10.450 2.632 1.00 94.31 288 TYR A O 1
ATOM 2321 N N . ILE A 1 289 ? 4.187 8.688 3.988 1.00 95.88 289 ILE A N 1
ATOM 2322 C CA . ILE A 1 289 ? 3.127 8.040 3.212 1.00 95.88 289 ILE A CA 1
ATOM 2323 C C . ILE A 1 289 ? 1.810 8.804 3.334 1.00 95.88 289 ILE A C 1
ATOM 2325 O O . ILE A 1 289 ? 1.131 9.005 2.334 1.00 95.88 289 ILE A O 1
ATOM 2329 N N . ASN A 1 290 ? 1.460 9.278 4.532 1.00 95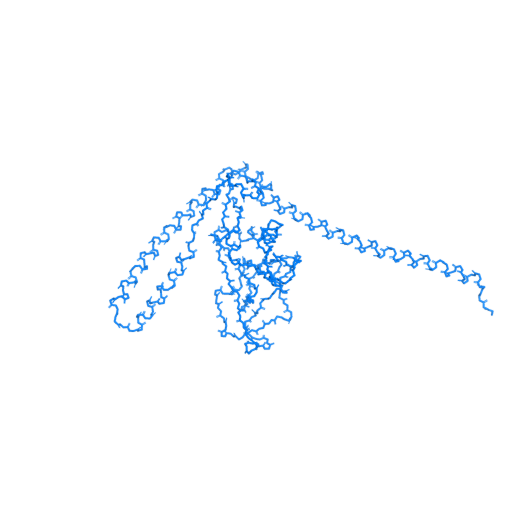.75 290 ASN A N 1
ATOM 2330 C CA . ASN A 1 290 ? 0.236 10.049 4.731 1.00 95.75 290 ASN A CA 1
ATOM 2331 C C . ASN A 1 290 ? 0.241 11.365 3.938 1.00 95.75 290 ASN A C 1
ATOM 2333 O O . ASN A 1 290 ? -0.801 11.752 3.416 1.00 95.75 290 ASN A O 1
ATOM 2337 N N . ASN A 1 291 ? 1.398 12.024 3.830 1.00 95.38 291 ASN A N 1
ATOM 2338 C CA . ASN A 1 291 ? 1.555 13.304 3.139 1.00 95.38 291 ASN A CA 1
ATOM 2339 C C . ASN A 1 291 ? 1.897 13.175 1.648 1.00 95.38 291 ASN A C 1
ATOM 2341 O O . ASN A 1 291 ? 1.981 14.199 0.966 1.00 95.38 291 ASN A O 1
ATOM 2345 N N . LEU A 1 292 ? 2.087 11.957 1.127 1.00 95.81 292 LEU A N 1
ATOM 2346 C CA . LEU A 1 292 ? 2.295 11.744 -0.301 1.00 95.81 292 LEU A CA 1
ATOM 2347 C C . LEU A 1 292 ? 1.073 12.261 -1.066 1.00 95.81 292 LEU A C 1
ATOM 2349 O O . LEU A 1 292 ? -0.038 11.754 -0.902 1.00 95.81 292 LEU A O 1
ATOM 2353 N N . LYS A 1 293 ? 1.292 13.265 -1.913 1.00 95.94 293 LYS A N 1
ATOM 2354 C CA . LYS A 1 293 ? 0.271 13.776 -2.826 1.00 95.94 293 LYS A CA 1
ATOM 2355 C C . LYS A 1 293 ? 0.130 12.785 -3.978 1.00 95.94 293 LYS A C 1
ATOM 2357 O O . LYS A 1 293 ? 1.135 12.421 -4.586 1.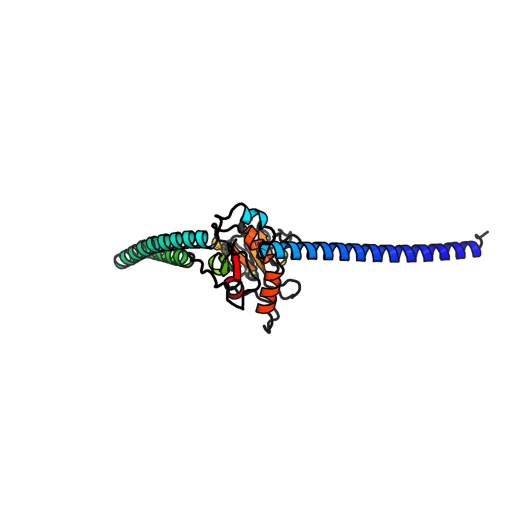00 95.94 293 LYS A O 1
ATOM 2362 N N . ILE A 1 294 ? -1.087 12.343 -4.270 1.00 96.31 294 ILE A N 1
ATOM 2363 C CA . ILE A 1 294 ? -1.371 11.416 -5.369 1.00 96.31 294 ILE A CA 1
ATOM 2364 C C . ILE A 1 294 ? -2.425 11.997 -6.317 1.00 96.31 294 ILE A C 1
ATOM 2366 O O . ILE A 1 294 ? -3.339 12.685 -5.852 1.00 96.31 294 ILE A O 1
ATOM 2370 N N . PRO A 1 295 ? -2.317 11.729 -7.629 1.00 95.75 295 PRO A N 1
ATOM 2371 C CA . PRO A 1 295 ? -3.356 12.090 -8.575 1.00 95.75 295 PRO A CA 1
ATOM 2372 C C . PRO A 1 295 ? -4.500 11.077 -8.507 1.00 95.75 295 PRO A C 1
ATOM 2374 O O . PRO A 1 295 ? -4.266 9.868 -8.605 1.00 95.75 295 PRO A O 1
ATOM 2377 N N . LEU A 1 296 ? -5.734 11.556 -8.373 1.00 94.31 296 LEU A N 1
ATOM 2378 C CA . LEU A 1 296 ? -6.942 10.751 -8.525 1.00 94.31 296 LEU A CA 1
ATOM 2379 C C . LEU A 1 296 ? -7.672 11.120 -9.822 1.00 94.31 296 LEU A C 1
ATOM 2381 O O . LEU A 1 296 ? -7.895 12.312 -10.056 1.00 94.31 296 LEU A O 1
ATOM 2385 N N . PRO A 1 297 ? -7.987 10.117 -10.663 1.00 91.38 297 PRO A N 1
ATOM 2386 C CA . PRO A 1 297 ? -8.533 10.324 -11.990 1.00 91.38 297 PRO A CA 1
ATOM 2387 C C . PRO A 1 297 ? -10.023 10.640 -12.043 1.00 91.38 297 PRO A C 1
ATOM 2389 O O . PRO A 1 297 ? -10.729 10.295 -11.073 1.00 91.38 297 PRO A O 1
#

Sequence (297 aa):
PLPPLKEQEKIVEVLDELISLASEFDRIKEELKRIEKRIEKRIEKSVLKLAIEGGLSTKFRKANPKLNAFDEIKAYNKEIQNKKKILNKDLKNLENELKTQKDKITKAKLKTKISNLKKELSRLKEIEILNSNDNNLPFELPSTWAWVKLGEVCEIVKGTSYSQNDLTSSQGIRIMRGGNINKITHNLDLLNNDVYVNQKLFSSAKQVHKNDIIITSTNDIDNIAKCAFVNKDVDNAQIGAFLRIVRISESLNAKYVFFIFASAFYETYIQCCVSGTVSSLLNIRDEYINNLKIPLP

Radius of gyration: 27.57 Å; chains: 1; bounding box: 85×65×75 Å

Secondary structure (DSSP, 8-state):
-PPPHHHHHHHHHHHHHHHHHHHHHHHHHHHHHHHHHHHHHHHHHHHHHHHHTTSTTHHHHHH-TT--HHHHHHHHHHHHHHHHHHHHHHHHHHHHHHHH---HHHHHHHHHHHHHHHHHHHH--PPPPPPTT-TT-SSPPPTT-EEEEGGGSEEEEE-B---GGGEESS-SEEEE-GGGB-TTT-BB---TT-EEE-GGG--GGGB--TTPEEEE-BS-GGGTT-EEE--S--TTEEEBTTEEEEEE-TTS-HHHHHHHHTSHHHHHHHHHHHTT---SSB---HHHHHH-EEEE-

Foldseek 3Di:
DDPDPVVVVVVVVVVVVVVVVVVVVVVVVVVVVVVVVVVVVVVLQVVLVCVQQCVVCVVVCVVVVVQAPVVVLVVLLVVLVVVLVVLVVVLVVLVVVLVPDDDPVVNVVSVVVNVVSVVVNVLSARWDFDDQPPPPDPDHHDPRKTKTFLLRFWDKAAFFEDDPVFWDPPDAAWAQELVQQDQPVLARHDDPPTTHGHNVRDDPSQFDAQLWKKFFKALDLVCHLRIHHYHGGDPRYGYHRRMITTGGHPVDRSVSVVSCSNYVVSSVLLCVVQPPPPDSISGDDPVSNRRDIGMGD